Protein AF-A0A7C9CPF9-F1 (afdb_monomer)

Organism: Opuntia streptacantha (NCBI:txid393608)

Nearest PDB structures (foldseek):
  4ywc-assembly1_A  TM=9.766E-01  e=5.536E-17  Arabidopsis thaliana
  4ywc-assembly2_B  TM=9.667E-01  e=6.702E-17  Arabidopsis thaliana
  5t0f-assembly1_A  TM=9.714E-01  e=1.858E-16  Arabidopsis thaliana
  4rru-assembly1_A  TM=9.126E-01  e=8.048E-16  Arabidopsis thaliana
  7fdm-assembly1_A  TM=9.049E-01  e=1.964E-15  Arabidopsis thaliana

Mean predicted aligned error: 17.59 Å

Secondary structure (DSSP, 8-state):
---PPPEE----------TTS-TT------HHHHHHHHHHHHHHHHHHHSS---TTSGGGS-S---HHHHHHHHHTT--EETTSHHHHHHHHHTS-EEEESHHHHHT-S-HHHHHHHHTT-SEEEEEEETTEEEEEEESS-----HHHHHHHHHHHSTT-TTTHHHHHTTS-S--THHHHSS------PPP-------------------------------------------------

InterPro domains:
  IPR025610 Transcription factor MYC/MYB N-terminal [PF14215] (3-156)
  IPR045084 Transcription factor AIB/MYC-like [PTHR11514] (4-214)

pLDDT: mean 70.58, std 26.83, range [25.05, 98.25]

Radius of gyration: 30.1 Å; Cα contacts (8 Å, |Δi|>4): 202; chains: 1; bounding box: 77×52×96 Å

Foldseek 3Di:
DPPDFDKAADDDDDDPDDPPDPLPPDDPDDPVVQVVVLVVVQVVCCVVVVHRDDPVCVVVSPDTCALVNVLVVVRNVDMATQCAAQFNVCANVQHKDKAAALVSLCPDPGPNSVSLSVRQWRIWMWHHAPRGTDIDTDNHGDDDDPVVVVVCCQVRVVPHPPCVVVVVVVDDDDDPVVVVVDDPDDDDDDDDDDDDDDDDDDDDDDDDDDDDDDDDDDDDDDDDDDDDDDDDDDDDDDDD

Solvent-accessible surface area (backbone atoms only — not comparable to full-atom values): 15988 Å² total; per-residue (Å²): 132,84,78,75,78,57,68,48,63,63,83,81,88,85,84,83,76,75,90,83,62,71,97,77,67,79,71,93,65,54,69,70,58,52,52,51,51,40,50,52,50,53,52,52,51,23,68,75,69,73,44,78,86,50,91,83,59,58,75,81,55,68,64,84,77,47,50,56,58,50,47,54,61,57,48,64,76,44,71,30,45,63,55,36,48,53,57,10,35,10,45,64,64,70,38,68,43,79,41,54,31,43,69,55,20,58,69,38,92,26,62,62,41,28,50,39,32,75,31,59,24,15,17,46,32,23,36,45,44,89,91,46,62,52,74,49,76,34,69,51,73,57,75,95,49,72,66,57,56,49,50,52,44,53,77,53,42,96,83,37,85,81,58,54,62,69,67,52,71,78,54,74,100,76,59,76,73,65,62,78,76,70,69,87,78,76,83,87,79,84,90,84,88,85,84,90,83,86,85,83,90,83,84,88,85,84,89,82,88,87,79,86,84,88,82,88,82,87,83,88,85,88,84,89,88,82,91,86,93,83,94,82,92,82,85,89,85,84,90,134

Sequence (240 aa):
VFSGQSLLGWGDGYYKGEENKPTNKPTSLNPEEQEYRKRVLRELNSLISGNAPTASDDGAVDEEVTDTEWFFLISMTQSFSSGEDLPGQAYLGSNPIWAAGSDRLKSSPCNRARQGACFALQTMVCIPVLNGVVEVGSTEMIFQSPNLMNKVRVLFSGDNQGQIQDLLADQGENDPATIWINDPNPPPDEIQTQTQTQPQNHQSQTQNQIQTPQSNNNNNNNNNNGTNSSKLINSDVESK

Structure (mmCIF, N/CA/C/O backbone):
data_AF-A0A7C9CPF9-F1
#
_entry.id   AF-A0A7C9CPF9-F1
#
loop_
_atom_site.group_PDB
_atom_site.id
_atom_site.type_symbol
_atom_site.label_atom_id
_atom_site.label_alt_id
_atom_site.label_comp_id
_atom_site.label_asym_id
_atom_site.label_entity_id
_atom_site.label_seq_id
_atom_site.pdbx_PDB_ins_code
_atom_site.Cartn_x
_atom_site.Cartn_y
_atom_site.Cartn_z
_atom_site.occupancy
_atom_site.B_iso_or_equiv
_atom_site.auth_seq_id
_atom_site.auth_comp_id
_atom_site.auth_asym_id
_atom_site.auth_atom_id
_atom_site.pdbx_PDB_model_num
ATOM 1 N N . VAL A 1 1 ? 3.535 -28.213 21.133 1.00 36.75 1 VAL A N 1
ATOM 2 C CA . VAL A 1 1 ? 2.939 -28.002 19.797 1.00 36.75 1 VAL A CA 1
ATOM 3 C C . VAL A 1 1 ? 3.150 -26.538 19.472 1.00 36.75 1 VAL A C 1
ATOM 5 O O . VAL A 1 1 ? 2.566 -25.708 20.153 1.00 36.75 1 VAL A O 1
ATOM 8 N N . PHE A 1 2 ? 4.078 -26.205 18.576 1.00 42.03 2 PHE A N 1
ATOM 9 C CA . PHE A 1 2 ? 4.195 -24.827 18.100 1.00 42.03 2 PHE A CA 1
ATOM 10 C C . PHE A 1 2 ? 3.036 -24.613 17.132 1.00 42.03 2 PHE A C 1
ATOM 12 O O . PHE A 1 2 ? 3.067 -25.121 16.015 1.00 42.03 2 PHE A O 1
ATOM 19 N N . SER A 1 3 ? 1.975 -23.954 17.590 1.00 54.47 3 SER A N 1
ATOM 20 C CA . SER A 1 3 ? 0.970 -23.416 16.680 1.00 54.47 3 SER A CA 1
ATOM 21 C C . SER A 1 3 ? 1.693 -22.390 15.814 1.00 54.47 3 SER A C 1
ATOM 23 O O . SER A 1 3 ? 2.157 -21.377 16.337 1.00 54.47 3 SER A O 1
ATOM 25 N N . GLY A 1 4 ? 1.895 -22.698 14.531 1.00 62.97 4 GLY A N 1
ATOM 26 C CA . GLY A 1 4 ? 2.516 -21.766 13.594 1.00 62.97 4 GLY A CA 1
ATOM 27 C C . GLY A 1 4 ? 1.764 -20.438 13.632 1.00 62.97 4 GLY A C 1
ATOM 28 O O . GLY A 1 4 ? 0.532 -20.426 13.642 1.00 62.97 4 GLY A O 1
ATOM 29 N N . GLN A 1 5 ? 2.493 -19.328 13.724 1.00 69.88 5 GLN A N 1
ATOM 30 C CA . GLN A 1 5 ? 1.875 -18.010 13.642 1.00 69.88 5 GLN A CA 1
ATOM 31 C C . GLN A 1 5 ? 1.254 -17.855 12.250 1.00 69.88 5 GLN A C 1
ATOM 33 O O . GLN A 1 5 ? 1.903 -18.136 11.245 1.00 69.88 5 GLN A O 1
ATOM 38 N N . SER A 1 6 ? -0.016 -17.448 12.196 1.00 83.50 6 SER A N 1
ATOM 39 C CA . SER A 1 6 ? -0.684 -17.154 10.927 1.00 83.50 6 SER A CA 1
ATOM 40 C C . SER A 1 6 ? 0.022 -15.971 10.264 1.00 83.50 6 SER A C 1
ATOM 42 O O . SER A 1 6 ? 0.183 -14.928 10.901 1.00 83.50 6 SER A O 1
ATOM 44 N N . LEU A 1 7 ? 0.432 -16.141 9.008 1.00 93.81 7 LEU A N 1
ATOM 45 C CA . LEU A 1 7 ? 1.155 -15.146 8.216 1.00 93.81 7 LEU A CA 1
ATOM 46 C C . LEU A 1 7 ? 0.283 -14.712 7.035 1.00 93.81 7 LEU A C 1
ATOM 48 O O . LEU A 1 7 ? -0.206 -15.555 6.286 1.00 93.81 7 LEU A O 1
ATOM 52 N N . LEU A 1 8 ? 0.098 -13.407 6.870 1.00 96.00 8 LEU A N 1
ATOM 53 C CA . LEU A 1 8 ? -0.490 -12.809 5.677 1.00 96.00 8 LEU A CA 1
ATOM 54 C C . LEU A 1 8 ? 0.624 -12.581 4.660 1.00 96.00 8 LEU A C 1
ATOM 56 O O . LEU A 1 8 ? 1.609 -11.917 4.973 1.00 96.00 8 LEU A O 1
ATOM 60 N N . GLY A 1 9 ? 0.466 -13.123 3.460 1.00 96.38 9 GLY A N 1
ATOM 61 C CA . GLY A 1 9 ? 1.339 -12.853 2.322 1.00 96.38 9 GLY A CA 1
ATOM 62 C C . GLY A 1 9 ? 0.567 -12.200 1.185 1.00 96.38 9 GLY A C 1
ATOM 63 O O . GLY A 1 9 ? -0.656 -12.054 1.252 1.00 96.38 9 GLY A O 1
ATOM 64 N N . TRP A 1 10 ? 1.291 -11.834 0.133 1.00 97.50 10 TRP A N 1
ATOM 65 C CA . TRP A 1 10 ? 0.676 -11.406 -1.115 1.00 97.50 10 TRP A CA 1
ATOM 66 C C . TRP A 1 10 ? -0.198 -12.524 -1.696 1.00 97.50 10 TRP A C 1
ATOM 68 O O . TRP A 1 10 ? 0.276 -13.641 -1.903 1.00 97.50 10 TRP A O 1
ATOM 78 N N . GLY A 1 11 ? -1.474 -12.219 -1.933 1.00 96.25 11 GLY A N 1
ATOM 79 C CA . GLY A 1 11 ? -2.387 -13.092 -2.670 1.00 96.25 11 GLY A CA 1
ATOM 80 C C . GLY A 1 11 ? -2.474 -12.659 -4.127 1.00 96.25 11 GLY A C 1
ATOM 81 O O . GLY A 1 11 ? -2.038 -13.377 -5.019 1.00 96.25 11 GLY A O 1
ATOM 82 N N . ASP A 1 12 ? -3.014 -11.462 -4.338 1.00 95.88 12 ASP A N 1
ATOM 83 C CA . ASP A 1 12 ? -3.166 -10.807 -5.636 1.00 95.88 12 ASP A CA 1
ATOM 84 C C . ASP A 1 12 ? -3.254 -9.281 -5.428 1.00 95.88 12 ASP A C 1
ATOM 86 O O . ASP A 1 12 ? -3.389 -8.818 -4.288 1.00 95.88 12 ASP A O 1
ATOM 90 N N . GLY A 1 13 ? -3.208 -8.492 -6.502 1.00 96.25 13 GLY A N 1
ATOM 91 C CA . GLY A 1 13 ? -3.410 -7.051 -6.430 1.00 96.25 13 GLY A CA 1
ATOM 92 C C . GLY A 1 13 ? -3.597 -6.374 -7.782 1.00 96.25 13 GLY A C 1
ATOM 93 O O . GLY A 1 13 ? -3.119 -6.830 -8.814 1.00 96.25 13 GLY A O 1
ATOM 94 N N . TYR A 1 14 ? -4.266 -5.224 -7.748 1.00 96.56 14 TYR A N 1
ATOM 95 C CA . TYR A 1 14 ? -4.551 -4.402 -8.918 1.00 96.56 14 TYR A CA 1
ATOM 96 C C . TYR A 1 14 ? -4.040 -2.977 -8.706 1.00 96.56 14 TYR A C 1
ATOM 98 O O . TYR A 1 14 ? -4.375 -2.331 -7.708 1.00 96.56 14 TYR A O 1
ATOM 106 N N . TYR A 1 15 ? -3.251 -2.479 -9.657 1.00 95.56 15 TYR A N 1
ATOM 107 C CA . TYR A 1 15 ? -2.759 -1.106 -9.671 1.00 95.56 15 TYR A CA 1
ATOM 108 C C . TYR A 1 15 ? -3.447 -0.320 -10.788 1.00 95.56 15 TYR A C 1
ATOM 110 O O . TYR A 1 15 ? -3.246 -0.600 -11.964 1.00 95.56 15 TYR A O 1
ATOM 118 N N . LYS A 1 16 ? -4.261 0.673 -10.410 1.00 93.50 16 LYS A N 1
ATOM 119 C CA . LYS A 1 16 ? -4.983 1.529 -11.366 1.00 93.50 16 LYS A CA 1
ATOM 120 C C . LYS A 1 16 ? -4.105 2.647 -11.953 1.00 93.50 16 LYS A C 1
ATOM 122 O O . LYS A 1 16 ? -4.331 3.076 -13.077 1.00 93.50 16 LYS A O 1
ATOM 127 N N . GLY A 1 17 ? -3.143 3.149 -11.181 1.00 86.81 17 GLY A N 1
ATOM 128 C CA . GLY A 1 17 ? -2.379 4.346 -11.536 1.00 86.81 17 GLY A CA 1
ATOM 129 C C . GLY A 1 17 ? -3.148 5.665 -11.428 1.00 86.81 17 GLY A C 1
ATOM 130 O O . GLY A 1 17 ? -4.320 5.713 -11.046 1.00 86.81 17 GLY A O 1
ATOM 131 N N . GLU A 1 18 ? -2.453 6.762 -11.739 1.00 75.88 18 GLU A N 1
ATOM 132 C CA . GLU A 1 18 ? -3.011 8.119 -11.785 1.00 75.88 18 GLU A CA 1
ATOM 133 C C . GLU A 1 18 ? -3.373 8.489 -13.238 1.00 75.88 18 GLU A C 1
ATOM 135 O O . GLU A 1 18 ? -2.636 9.202 -13.911 1.00 75.88 18 GLU A O 1
ATOM 140 N N . GLU A 1 19 ? -4.526 8.026 -13.732 1.00 57.66 19 GLU A N 1
ATOM 141 C CA . GLU A 1 19 ? -4.953 8.170 -15.145 1.00 57.66 19 GLU A CA 1
ATOM 142 C C . GLU A 1 19 ? -5.089 9.629 -15.651 1.00 57.66 19 GLU A C 1
ATOM 144 O O . GLU A 1 19 ? -5.133 9.872 -16.853 1.00 57.66 19 GLU A O 1
ATOM 149 N N . ASN A 1 20 ? -5.136 10.617 -14.746 1.00 51.50 20 ASN A N 1
ATOM 150 C CA . ASN A 1 20 ? -5.466 12.018 -15.056 1.00 51.50 20 ASN A CA 1
ATOM 151 C C . ASN A 1 20 ? -4.366 13.032 -14.704 1.00 51.50 20 ASN A C 1
ATOM 153 O O . ASN A 1 20 ? -4.626 14.241 -14.660 1.00 51.50 20 ASN A O 1
ATOM 157 N N . LYS A 1 21 ? -3.140 12.591 -14.407 1.00 54.47 21 LYS A N 1
ATOM 158 C CA . LYS A 1 21 ? -2.066 13.536 -14.084 1.00 54.47 21 LYS A CA 1
ATOM 159 C C . LYS A 1 21 ? -1.360 13.976 -15.365 1.00 54.47 21 LYS A C 1
ATOM 161 O O . LYS A 1 21 ? -0.921 13.125 -16.132 1.00 54.47 21 LYS A O 1
ATOM 166 N N . PRO A 1 22 ? -1.211 15.290 -15.619 1.00 46.75 22 PRO A N 1
ATOM 167 C CA . PRO A 1 22 ? -0.385 15.739 -16.726 1.00 46.75 22 PRO A CA 1
ATOM 168 C C . PRO A 1 22 ? 1.035 15.208 -16.517 1.00 46.75 22 PRO A C 1
ATOM 170 O O . PRO A 1 22 ? 1.600 15.387 -15.434 1.00 46.75 22 PRO A O 1
ATOM 173 N N . THR A 1 23 ? 1.603 14.625 -17.572 1.00 53.00 23 THR A N 1
ATOM 174 C CA . THR A 1 23 ? 2.931 13.985 -17.710 1.00 53.00 23 THR A CA 1
ATOM 175 C C . THR A 1 23 ? 4.129 14.875 -17.324 1.00 53.00 23 THR A C 1
ATOM 177 O O . THR A 1 23 ? 5.275 14.523 -17.550 1.00 53.00 23 THR A O 1
ATOM 180 N N . ASN A 1 24 ? 3.870 16.057 -16.763 1.00 47.38 24 ASN A N 1
ATOM 181 C CA . ASN A 1 24 ? 4.821 17.136 -16.515 1.00 47.38 24 ASN A CA 1
ATOM 182 C C . ASN A 1 24 ? 4.940 17.516 -15.033 1.00 47.38 24 ASN A C 1
ATOM 184 O O . ASN A 1 24 ? 5.507 18.566 -14.732 1.00 47.38 24 ASN A O 1
ATOM 188 N N . LYS A 1 25 ? 4.380 16.743 -14.090 1.00 49.97 25 LYS A N 1
ATOM 189 C CA . LYS A 1 25 ? 4.751 16.937 -12.682 1.00 49.97 25 LYS A CA 1
ATOM 190 C C . LYS A 1 25 ? 6.044 16.162 -12.443 1.00 49.97 25 LYS A C 1
ATOM 192 O O . LYS A 1 25 ? 5.954 14.942 -12.381 1.00 49.97 25 LYS A O 1
ATOM 197 N N . PRO A 1 26 ? 7.206 16.830 -12.317 1.00 49.41 26 PRO A N 1
ATOM 198 C CA . PRO A 1 26 ? 8.438 16.134 -11.991 1.00 49.41 26 PRO A CA 1
ATOM 199 C C . PRO A 1 26 ? 8.224 15.422 -10.660 1.00 49.41 26 PRO A C 1
ATOM 201 O O . PRO A 1 26 ? 7.883 16.068 -9.660 1.00 49.41 26 PRO A O 1
ATOM 204 N N . THR A 1 27 ? 8.375 14.102 -10.639 1.00 57.22 27 THR A N 1
ATOM 205 C CA . THR A 1 27 ? 8.490 13.413 -9.359 1.00 57.22 27 THR A CA 1
ATOM 206 C C . THR A 1 27 ? 9.760 13.929 -8.698 1.00 57.22 27 THR A C 1
ATOM 208 O O . THR A 1 27 ? 10.774 14.173 -9.352 1.00 57.22 27 THR A O 1
ATOM 211 N N . SER A 1 28 ? 9.721 14.156 -7.389 1.00 64.38 28 SER A N 1
ATOM 212 C CA . SER A 1 28 ? 10.869 14.666 -6.633 1.00 64.38 28 SER A CA 1
ATOM 213 C C . SER A 1 28 ? 11.973 13.616 -6.437 1.00 64.38 28 SER A C 1
ATOM 215 O O . SER A 1 28 ? 12.729 13.703 -5.470 1.00 64.38 28 SER A O 1
ATOM 217 N N . LEU A 1 29 ? 12.027 12.594 -7.292 1.00 75.69 29 LEU A N 1
ATOM 218 C CA . LEU A 1 29 ? 12.940 11.470 -7.168 1.00 75.69 29 LEU A CA 1
ATOM 219 C C . LEU A 1 29 ? 14.338 11.856 -7.636 1.00 75.69 29 LEU A C 1
ATOM 221 O O . LEU A 1 29 ? 14.529 12.568 -8.622 1.00 75.69 29 LEU A O 1
ATOM 225 N N . ASN A 1 30 ? 15.331 11.362 -6.905 1.00 87.25 30 ASN A N 1
ATOM 226 C CA . ASN A 1 30 ? 16.729 11.485 -7.289 1.00 87.25 30 ASN A CA 1
ATOM 227 C C . ASN A 1 30 ? 16.972 10.686 -8.590 1.00 87.25 30 ASN A C 1
ATOM 229 O O . ASN A 1 30 ? 16.531 9.536 -8.659 1.00 87.25 30 ASN A O 1
ATOM 233 N N . PRO A 1 31 ? 17.700 11.219 -9.594 1.00 90.25 31 PRO A N 1
ATOM 234 C CA . PRO A 1 31 ? 18.002 10.487 -10.827 1.00 90.25 31 PRO A CA 1
ATOM 235 C C . PRO A 1 31 ? 18.604 9.089 -10.616 1.00 90.25 31 PRO A C 1
ATOM 237 O O . PRO A 1 31 ? 18.249 8.162 -11.339 1.00 90.25 31 PRO A O 1
ATOM 240 N N . GLU A 1 32 ? 19.455 8.910 -9.601 1.00 92.50 32 GLU A N 1
ATOM 241 C CA . GLU A 1 32 ? 20.043 7.598 -9.281 1.00 92.50 32 GLU A CA 1
ATOM 242 C C . GLU A 1 32 ? 18.989 6.590 -8.799 1.00 92.50 32 GLU A C 1
ATOM 244 O O . GLU A 1 32 ? 19.027 5.413 -9.156 1.00 92.50 32 GLU A O 1
ATOM 249 N N . GLU A 1 33 ? 18.018 7.048 -8.002 1.00 91.94 33 GLU A N 1
ATOM 250 C CA . GLU A 1 33 ? 16.916 6.200 -7.547 1.00 91.94 33 GLU A CA 1
ATOM 251 C C . GLU A 1 33 ? 16.018 5.819 -8.725 1.00 91.94 33 GLU A C 1
ATOM 253 O O . GLU A 1 33 ? 15.618 4.662 -8.854 1.00 91.94 33 GLU A O 1
ATOM 258 N N . GLN A 1 34 ? 15.763 6.766 -9.626 1.00 92.25 34 GLN A N 1
ATOM 259 C CA . GLN A 1 34 ? 14.971 6.520 -10.823 1.00 92.25 34 GLN A CA 1
ATOM 260 C C . GLN A 1 34 ? 15.632 5.489 -11.752 1.00 92.25 34 GLN A C 1
ATOM 262 O O . GLN A 1 34 ? 14.959 4.585 -12.254 1.00 92.25 34 GLN A O 1
ATOM 267 N N . GLU A 1 35 ? 16.950 5.574 -11.948 1.00 92.25 35 GLU A N 1
ATOM 268 C CA . GLU A 1 35 ? 17.711 4.579 -12.709 1.00 92.25 35 GLU A CA 1
ATOM 269 C C . GLU A 1 35 ? 17.661 3.198 -12.042 1.00 92.25 35 GLU A C 1
ATOM 271 O O . GLU A 1 35 ? 17.449 2.189 -12.721 1.00 92.25 35 GLU A O 1
ATOM 276 N N . TYR A 1 36 ? 17.788 3.145 -10.712 1.00 94.19 36 TYR A N 1
ATOM 277 C CA . TYR A 1 36 ? 17.673 1.901 -9.953 1.00 94.19 36 TYR A CA 1
ATOM 278 C C . TYR A 1 36 ? 16.297 1.244 -10.130 1.00 94.19 36 TYR A C 1
ATOM 280 O O . TYR A 1 36 ? 16.227 0.058 -10.462 1.00 94.19 36 TYR A O 1
ATOM 288 N N . ARG A 1 37 ? 15.203 2.006 -9.987 1.00 94.19 37 ARG A N 1
ATOM 289 C CA . ARG A 1 37 ? 13.835 1.492 -10.184 1.00 94.19 37 ARG A CA 1
ATOM 290 C C . ARG A 1 37 ? 13.630 0.955 -11.601 1.00 94.19 37 ARG A C 1
ATOM 292 O O . ARG A 1 37 ? 13.168 -0.175 -11.765 1.00 94.19 37 ARG A O 1
ATOM 299 N N . LYS A 1 38 ? 14.055 1.714 -12.621 1.00 92.19 38 LYS A N 1
ATOM 300 C CA . LYS A 1 38 ? 14.017 1.284 -14.032 1.00 92.19 38 LYS A CA 1
ATOM 301 C C . LYS A 1 38 ? 14.827 0.007 -14.258 1.00 92.19 38 LYS A C 1
ATOM 303 O O . LYS A 1 38 ? 14.372 -0.902 -14.947 1.00 92.19 38 LYS A O 1
ATOM 308 N N . ARG A 1 39 ? 16.027 -0.095 -13.676 1.00 92.94 39 ARG A N 1
ATOM 309 C CA . ARG A 1 39 ? 16.874 -1.292 -13.782 1.00 92.94 39 ARG A CA 1
ATOM 310 C C . ARG A 1 39 ? 16.181 -2.526 -13.214 1.00 92.94 39 ARG A C 1
ATOM 312 O O . ARG A 1 39 ? 16.166 -3.551 -13.890 1.00 92.94 39 ARG A O 1
ATOM 319 N N . VAL A 1 40 ? 15.607 -2.426 -12.015 1.00 93.12 40 VAL A N 1
ATOM 320 C CA . VAL A 1 40 ? 14.879 -3.546 -11.401 1.00 93.12 40 VAL A CA 1
ATOM 321 C C . VAL A 1 40 ? 13.694 -3.957 -12.272 1.00 93.12 40 VAL A C 1
ATOM 323 O O . VAL A 1 40 ? 13.501 -5.147 -12.499 1.00 93.12 40 VAL A O 1
ATOM 326 N N . LEU A 1 41 ? 12.945 -3.002 -12.831 1.00 91.94 41 LEU A N 1
ATOM 327 C CA . LEU A 1 41 ? 11.816 -3.313 -13.710 1.00 91.94 41 LEU A CA 1
ATOM 328 C C . LEU A 1 41 ? 12.255 -4.032 -14.998 1.00 91.94 41 LEU A C 1
ATOM 330 O O . LEU A 1 41 ? 11.644 -5.029 -15.377 1.00 91.94 41 LEU A O 1
ATOM 334 N N . ARG A 1 42 ? 13.357 -3.595 -15.630 1.00 90.00 42 ARG A N 1
ATOM 335 C CA . ARG A 1 42 ? 13.955 -4.304 -16.781 1.00 90.00 42 ARG A CA 1
ATOM 336 C C . ARG A 1 42 ? 14.351 -5.738 -16.424 1.00 90.00 42 ARG A C 1
ATOM 338 O O . ARG A 1 42 ? 14.121 -6.655 -17.208 1.00 90.00 42 ARG A O 1
ATOM 345 N N . GLU A 1 43 ? 14.950 -5.935 -15.252 1.00 91.06 43 GLU A N 1
ATOM 346 C CA . GLU A 1 43 ? 15.361 -7.259 -14.778 1.00 91.06 43 GLU A CA 1
ATOM 347 C C . GLU A 1 43 ? 14.150 -8.168 -14.528 1.00 91.06 43 GLU A C 1
ATOM 349 O O . GLU A 1 43 ? 14.129 -9.299 -15.010 1.00 91.06 43 GLU A O 1
ATOM 354 N N . LEU A 1 44 ? 13.103 -7.658 -13.872 1.00 90.62 44 LEU A N 1
ATOM 355 C CA . LEU A 1 44 ? 11.847 -8.385 -13.667 1.00 90.62 44 LEU A CA 1
ATOM 356 C C . LEU A 1 44 ? 11.176 -8.757 -14.996 1.00 90.62 44 LEU A C 1
ATOM 358 O O . LEU A 1 44 ? 10.801 -9.915 -15.184 1.00 90.62 44 LEU A O 1
ATOM 362 N N . ASN A 1 45 ? 11.088 -7.821 -15.945 1.00 88.38 45 ASN A N 1
ATOM 363 C CA . ASN A 1 45 ? 10.525 -8.085 -17.272 1.00 88.38 45 ASN A CA 1
ATOM 364 C C . ASN A 1 45 ? 11.309 -9.170 -18.018 1.00 88.38 45 ASN A C 1
ATOM 366 O O . ASN A 1 45 ? 10.705 -10.046 -18.641 1.00 88.38 45 ASN A O 1
ATOM 370 N N . SER A 1 46 ? 12.641 -9.151 -17.917 1.00 88.06 46 SER A N 1
ATOM 371 C CA . SER A 1 46 ? 13.499 -10.179 -18.509 1.00 88.06 46 SER A CA 1
ATOM 372 C C . SER A 1 46 ? 13.273 -11.556 -17.880 1.00 88.06 46 SER A C 1
ATOM 374 O O . SER A 1 46 ? 13.167 -12.550 -18.601 1.00 88.06 46 SER A O 1
ATOM 376 N N . LEU A 1 47 ? 13.140 -11.621 -16.551 1.00 90.19 47 LEU A N 1
ATOM 377 C CA . LEU A 1 47 ? 12.876 -12.867 -15.827 1.00 90.19 47 LEU A CA 1
ATOM 378 C C . LEU A 1 47 ? 11.518 -13.477 -16.195 1.00 90.19 47 LEU A C 1
ATOM 380 O O . LEU A 1 47 ? 11.425 -14.691 -16.359 1.00 90.19 47 LEU A O 1
ATOM 384 N N . ILE A 1 48 ? 10.483 -12.646 -16.344 1.00 87.50 48 ILE A N 1
ATOM 385 C CA . ILE A 1 48 ? 9.122 -13.096 -16.670 1.00 87.50 48 ILE A CA 1
ATOM 386 C C . ILE A 1 48 ? 9.013 -13.495 -18.146 1.00 87.50 48 ILE A C 1
ATOM 388 O O . ILE A 1 48 ? 8.412 -14.518 -18.468 1.00 87.50 48 ILE A O 1
ATOM 392 N N . SER A 1 49 ? 9.613 -12.711 -19.045 1.00 85.06 49 SER A N 1
ATOM 393 C CA . SER A 1 49 ? 9.516 -12.942 -20.493 1.00 85.06 49 SER A CA 1
ATOM 394 C C . SER A 1 49 ? 10.450 -14.052 -20.985 1.00 85.06 49 SER A C 1
ATOM 396 O O . SER A 1 49 ? 10.284 -14.543 -22.096 1.00 85.06 49 SER A O 1
ATOM 398 N N . GLY A 1 50 ? 11.452 -14.452 -20.191 1.00 74.81 50 GLY A N 1
ATOM 399 C CA . GLY A 1 50 ? 12.439 -15.471 -20.571 1.00 74.81 50 GLY A CA 1
ATOM 400 C C . GLY A 1 50 ? 13.446 -15.010 -21.636 1.00 74.81 50 GLY A C 1
ATOM 401 O O . GLY A 1 50 ? 14.269 -15.803 -22.097 1.00 74.81 50 GLY A O 1
ATOM 402 N N . ASN A 1 51 ? 13.415 -13.731 -22.017 1.00 66.94 51 ASN A N 1
ATOM 403 C CA . ASN A 1 51 ? 14.327 -13.116 -22.973 1.00 66.94 51 ASN A CA 1
ATOM 404 C C . ASN A 1 51 ? 15.289 -12.174 -22.240 1.00 66.94 51 ASN A C 1
ATOM 406 O O . ASN A 1 51 ? 14.873 -11.363 -21.413 1.00 66.94 51 ASN A O 1
ATOM 410 N N . ALA A 1 52 ? 16.585 -12.259 -22.556 1.00 59.84 52 ALA A N 1
ATOM 411 C CA . ALA A 1 52 ? 17.562 -11.268 -22.108 1.00 59.84 52 ALA A CA 1
ATOM 412 C C . ALA A 1 52 ? 17.182 -9.883 -22.665 1.00 59.84 52 ALA A C 1
ATOM 414 O O . ALA A 1 52 ? 16.722 -9.820 -23.811 1.00 59.84 52 ALA A O 1
ATOM 415 N N . PRO A 1 53 ? 17.389 -8.788 -21.908 1.00 56.69 53 PRO A N 1
ATOM 416 C CA . PRO A 1 53 ? 17.078 -7.449 -22.386 1.00 56.69 53 PRO A CA 1
ATOM 417 C C . PRO A 1 53 ? 17.900 -7.185 -23.650 1.00 56.69 53 PRO A C 1
ATOM 419 O O . PRO A 1 53 ? 19.128 -7.088 -23.614 1.00 56.69 53 PRO A O 1
ATOM 422 N N . THR A 1 54 ? 17.228 -7.142 -24.799 1.00 53.00 54 THR A N 1
ATOM 423 C CA . THR A 1 54 ? 17.862 -6.738 -26.055 1.00 53.00 54 THR A CA 1
ATOM 424 C C . THR A 1 54 ? 17.924 -5.217 -26.075 1.00 53.00 54 THR A C 1
ATOM 426 O O . THR A 1 54 ? 17.005 -4.553 -25.607 1.00 53.00 54 THR A O 1
ATOM 429 N N . ALA A 1 55 ? 18.999 -4.644 -26.618 1.00 53.97 55 ALA A N 1
ATOM 430 C CA . ALA A 1 55 ? 19.220 -3.192 -26.658 1.00 53.97 55 ALA A CA 1
ATOM 431 C C . ALA A 1 55 ? 18.105 -2.387 -27.373 1.00 53.97 55 ALA A C 1
ATOM 433 O O . ALA A 1 55 ? 18.126 -1.162 -27.353 1.00 53.97 55 ALA A O 1
ATOM 434 N N . SER A 1 56 ? 17.142 -3.062 -28.007 1.00 50.38 56 SER A N 1
ATOM 435 C CA . SER A 1 56 ? 15.948 -2.498 -28.646 1.00 50.38 56 SER A CA 1
ATOM 436 C C . SER A 1 56 ? 14.702 -2.429 -27.749 1.00 50.38 56 SER A C 1
ATOM 438 O O . SER A 1 56 ? 13.725 -1.814 -28.158 1.00 50.38 56 SER A O 1
ATOM 440 N N . ASP A 1 57 ? 14.720 -3.032 -26.555 1.00 52.62 57 ASP A N 1
ATOM 441 C CA . ASP A 1 57 ? 13.613 -2.998 -25.575 1.00 52.62 57 ASP A CA 1
ATOM 442 C C . ASP A 1 57 ? 13.719 -1.810 -24.593 1.00 52.62 57 ASP A C 1
ATOM 444 O O . ASP A 1 57 ? 12.860 -1.579 -23.747 1.00 52.62 57 ASP A O 1
ATOM 448 N N . ASP A 1 58 ? 14.777 -1.003 -24.722 1.00 50.53 58 ASP A N 1
ATOM 449 C CA . ASP A 1 58 ? 15.033 0.158 -23.858 1.00 50.53 58 ASP A CA 1
ATOM 450 C C . ASP A 1 58 ? 13.950 1.248 -23.981 1.00 50.53 58 ASP A C 1
ATOM 452 O O . ASP A 1 58 ? 13.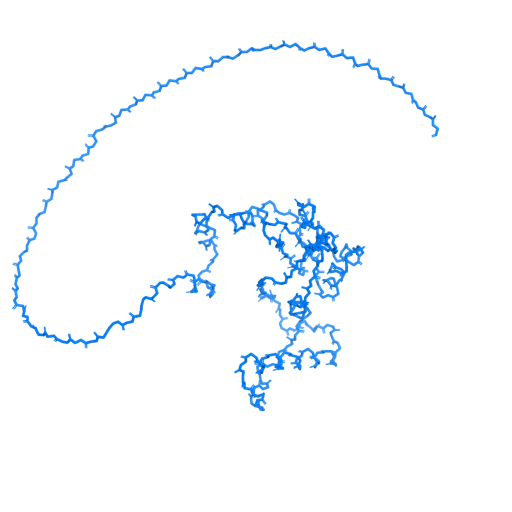738 2.023 -23.054 1.00 50.53 58 ASP A O 1
ATOM 456 N N . GLY A 1 59 ? 13.206 1.264 -25.093 1.00 49.41 59 GLY A N 1
ATOM 457 C CA . GLY A 1 59 ? 12.130 2.228 -25.327 1.00 49.41 59 GLY A CA 1
ATOM 458 C C . GLY A 1 59 ? 10.867 1.999 -24.488 1.00 49.41 59 GLY A C 1
ATOM 459 O O . GLY A 1 59 ? 10.136 2.955 -24.256 1.00 49.41 59 GLY A O 1
ATOM 460 N N . ALA A 1 60 ? 10.609 0.774 -24.012 1.00 53.38 60 ALA A N 1
ATOM 461 C CA . ALA A 1 60 ? 9.423 0.466 -23.201 1.00 53.38 60 ALA A CA 1
ATOM 462 C C . ALA A 1 60 ? 9.615 0.779 -21.705 1.00 53.38 60 ALA A C 1
ATOM 464 O O . ALA A 1 60 ? 8.644 0.836 -20.959 1.00 53.38 60 ALA A O 1
ATOM 465 N N . VAL A 1 61 ? 10.861 0.985 -21.259 1.00 57.81 61 VAL A N 1
ATOM 466 C CA . VAL A 1 61 ? 11.210 1.208 -19.840 1.00 57.81 61 VAL A CA 1
ATOM 467 C C . VAL A 1 61 ? 11.845 2.583 -19.615 1.00 57.81 61 VAL A C 1
ATOM 469 O O . VAL A 1 61 ? 12.444 2.844 -18.568 1.00 57.81 61 VAL A O 1
ATOM 472 N N . ASP A 1 62 ? 11.720 3.482 -20.596 1.00 64.62 62 ASP A N 1
ATOM 473 C CA . ASP A 1 62 ? 12.139 4.872 -20.426 1.00 64.62 62 ASP A CA 1
ATOM 474 C C . ASP A 1 62 ? 11.085 5.728 -19.704 1.00 64.62 62 ASP A C 1
ATOM 476 O O . ASP A 1 62 ? 11.368 6.850 -19.275 1.00 64.62 62 ASP A O 1
ATOM 480 N N . GLU A 1 63 ? 9.896 5.176 -19.463 1.00 80.25 63 GLU A N 1
ATOM 481 C CA . GLU A 1 63 ? 8.899 5.812 -18.610 1.00 80.25 63 GLU A CA 1
ATOM 482 C C . GLU A 1 63 ? 9.364 5.885 -17.150 1.00 80.25 63 GLU A C 1
ATOM 484 O O . GLU A 1 63 ? 10.159 5.080 -16.651 1.00 80.25 63 GLU A O 1
ATOM 489 N N . GLU A 1 64 ? 8.916 6.931 -16.468 1.00 85.81 64 GLU A N 1
ATOM 490 C CA . GLU A 1 64 ? 9.199 7.119 -15.055 1.00 85.81 64 GLU A CA 1
ATOM 491 C C . GLU A 1 64 ? 8.515 6.030 -14.218 1.00 85.81 64 GLU A C 1
ATOM 493 O O . GLU A 1 64 ? 7.408 5.611 -14.523 1.00 85.81 64 GLU A O 1
ATOM 498 N N . VAL A 1 65 ? 9.173 5.595 -13.142 1.00 90.25 65 VAL A N 1
ATOM 499 C CA . VAL A 1 65 ? 8.637 4.595 -12.212 1.00 90.25 65 VAL A CA 1
ATOM 50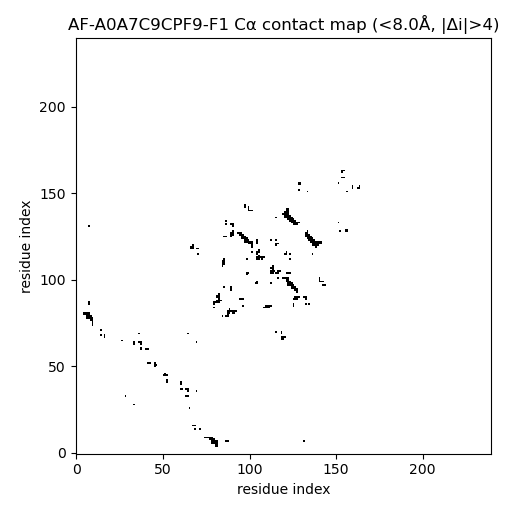0 C C . VAL A 1 65 ? 8.213 5.349 -10.967 1.00 90.25 65 VAL A C 1
ATOM 502 O O . VAL A 1 65 ? 9.026 5.659 -10.087 1.00 90.25 65 VAL A O 1
ATOM 505 N N . THR A 1 66 ? 6.931 5.681 -10.921 1.00 91.31 66 THR A N 1
ATOM 506 C CA . THR A 1 66 ? 6.347 6.513 -9.878 1.00 91.31 66 THR A CA 1
ATOM 507 C C . THR A 1 66 ? 6.484 5.862 -8.505 1.00 91.31 66 THR A C 1
ATOM 509 O O . THR A 1 66 ? 6.611 4.644 -8.355 1.00 91.31 66 THR A O 1
ATOM 512 N N . ASP A 1 67 ? 6.406 6.684 -7.461 1.00 93.69 67 ASP A N 1
ATOM 513 C CA . ASP A 1 67 ? 6.405 6.205 -6.078 1.00 93.69 67 ASP A CA 1
ATOM 514 C C . ASP A 1 67 ? 5.329 5.159 -5.807 1.00 93.69 67 ASP A C 1
ATOM 516 O O . ASP A 1 67 ? 5.583 4.173 -5.118 1.00 93.69 67 ASP A O 1
ATOM 520 N N . THR A 1 68 ? 4.142 5.337 -6.381 1.00 94.69 68 THR A N 1
ATOM 521 C CA . THR A 1 68 ? 3.029 4.413 -6.157 1.00 94.69 68 THR A CA 1
ATOM 522 C C . THR A 1 68 ? 3.189 3.083 -6.893 1.00 94.69 68 THR A C 1
ATOM 524 O O . THR A 1 68 ? 2.843 2.049 -6.324 1.00 94.69 68 THR A O 1
ATOM 527 N N . GLU A 1 69 ? 3.762 3.080 -8.102 1.00 93.94 69 GLU A N 1
ATOM 528 C CA . GLU A 1 69 ? 4.118 1.841 -8.815 1.00 93.94 69 GLU A CA 1
ATOM 529 C C . GLU A 1 69 ? 5.195 1.083 -8.051 1.00 93.94 69 GLU A C 1
ATOM 531 O O . GLU A 1 69 ? 5.081 -0.119 -7.807 1.00 93.94 69 GLU A O 1
ATOM 536 N N . TRP A 1 70 ? 6.220 1.807 -7.601 1.00 95.25 70 TRP A N 1
ATOM 537 C CA . TRP A 1 70 ? 7.306 1.215 -6.84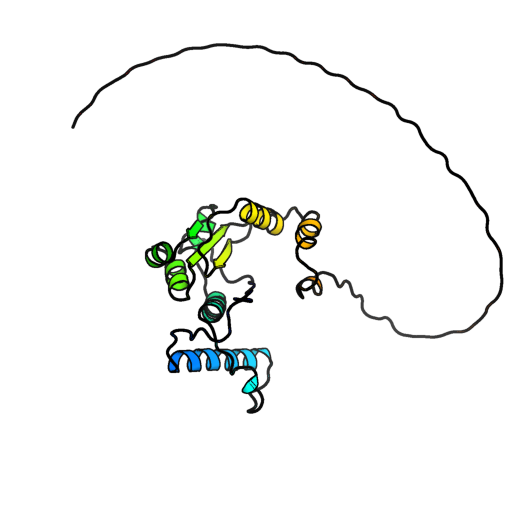2 1.00 95.25 70 TRP A CA 1
ATOM 538 C C . TRP A 1 70 ? 6.828 0.635 -5.510 1.00 95.25 70 TRP A C 1
ATOM 540 O O . TRP A 1 70 ? 7.185 -0.486 -5.146 1.00 95.25 70 TRP A O 1
ATOM 550 N N . PHE A 1 71 ? 5.958 1.356 -4.800 1.00 96.81 71 PHE A N 1
ATOM 551 C CA . PHE A 1 71 ? 5.313 0.860 -3.589 1.00 96.81 71 PHE A CA 1
ATOM 552 C C . PHE A 1 71 ? 4.519 -0.419 -3.848 1.00 96.81 71 PHE A C 1
ATOM 554 O O . PHE A 1 71 ? 4.650 -1.376 -3.082 1.00 96.81 71 PHE A O 1
ATOM 561 N N . PHE A 1 72 ? 3.724 -0.462 -4.919 1.00 97.00 72 PHE A N 1
ATOM 562 C CA . PHE A 1 72 ? 2.959 -1.646 -5.307 1.00 97.00 72 PHE A CA 1
ATOM 563 C C . PHE A 1 72 ? 3.877 -2.849 -5.579 1.00 97.00 72 PHE A C 1
ATOM 565 O O . PHE A 1 72 ? 3.662 -3.912 -4.998 1.00 97.00 72 PHE A O 1
ATOM 572 N N . LEU A 1 73 ? 4.964 -2.662 -6.336 1.00 95.81 73 LEU A N 1
ATOM 573 C CA . LEU A 1 73 ? 5.958 -3.712 -6.604 1.00 95.81 73 LEU A CA 1
ATOM 574 C C . LEU A 1 73 ? 6.628 -4.232 -5.325 1.00 95.81 73 LEU A C 1
ATOM 576 O O . LEU A 1 73 ? 6.692 -5.443 -5.111 1.00 95.81 73 LEU A O 1
ATOM 580 N N . ILE A 1 74 ? 7.073 -3.342 -4.429 1.00 96.31 74 ILE A N 1
ATOM 581 C CA . ILE A 1 74 ? 7.659 -3.762 -3.144 1.00 96.31 74 ILE A CA 1
ATOM 582 C C . ILE A 1 74 ? 6.635 -4.558 -2.323 1.00 96.31 74 ILE A C 1
ATOM 584 O O . ILE A 1 74 ? 7.001 -5.520 -1.646 1.00 96.31 74 ILE A O 1
ATOM 588 N N . SER A 1 75 ? 5.354 -4.179 -2.381 1.00 97.62 75 SER A N 1
ATOM 589 C CA . SER A 1 75 ? 4.279 -4.808 -1.600 1.00 97.62 75 SER A CA 1
ATOM 590 C C . SER A 1 75 ? 4.112 -6.296 -1.908 1.00 97.62 75 SER A C 1
ATOM 592 O O . SER A 1 75 ? 3.812 -7.059 -0.994 1.00 97.62 75 SER A O 1
ATOM 594 N N . MET A 1 76 ? 4.397 -6.726 -3.142 1.00 96.19 76 MET A N 1
ATOM 595 C CA . MET A 1 76 ? 4.328 -8.139 -3.548 1.00 96.19 76 MET A CA 1
ATOM 596 C C . MET A 1 76 ? 5.306 -9.043 -2.789 1.00 96.19 76 MET A C 1
ATOM 598 O O . MET A 1 76 ? 5.122 -10.256 -2.736 1.00 96.19 76 MET A O 1
ATOM 602 N N . THR A 1 77 ? 6.348 -8.462 -2.191 1.00 95.50 77 THR A N 1
ATOM 603 C CA . THR A 1 77 ? 7.381 -9.198 -1.446 1.00 95.50 77 THR A CA 1
ATOM 604 C C . THR A 1 77 ? 7.194 -9.132 0.072 1.00 95.50 77 THR A C 1
ATOM 606 O O . THR A 1 77 ? 7.996 -9.700 0.814 1.00 95.50 77 THR A O 1
ATOM 609 N N . GLN A 1 78 ? 6.156 -8.440 0.558 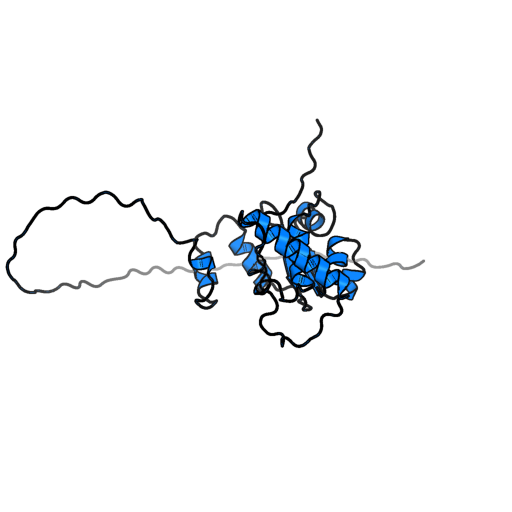1.00 96.75 78 GLN A N 1
ATOM 610 C CA . GLN A 1 78 ? 5.914 -8.258 1.990 1.00 96.75 78 GLN A CA 1
ATOM 611 C C . GLN A 1 78 ? 5.004 -9.340 2.574 1.00 96.75 78 GLN A C 1
ATOM 613 O O . GLN A 1 78 ? 4.112 -9.876 1.917 1.00 96.75 78 GLN A O 1
ATOM 618 N N . SER A 1 79 ? 5.214 -9.617 3.858 1.00 96.75 79 SER A N 1
ATOM 619 C CA . SER A 1 79 ? 4.372 -10.505 4.653 1.00 96.75 79 SER A CA 1
ATOM 620 C C . SER A 1 79 ? 4.212 -9.966 6.070 1.00 96.75 79 SER A C 1
ATOM 622 O O . SER A 1 79 ? 5.140 -9.352 6.598 1.00 96.75 79 SER A O 1
ATOM 624 N N . PHE A 1 80 ? 3.071 -10.234 6.700 1.00 96.25 80 PHE A N 1
ATOM 625 C CA . PHE A 1 80 ? 2.709 -9.694 8.010 1.00 96.25 80 PHE A CA 1
ATOM 626 C C . PHE A 1 80 ? 2.194 -10.802 8.919 1.00 96.25 80 PHE A C 1
ATOM 628 O O . PHE A 1 80 ? 1.249 -11.511 8.566 1.00 96.25 80 PHE A O 1
ATOM 635 N N . SER A 1 81 ? 2.786 -10.962 10.100 1.00 94.94 81 SER A N 1
ATOM 636 C CA . SER A 1 81 ? 2.258 -11.903 11.088 1.00 94.94 81 SER A CA 1
ATOM 637 C C . SER A 1 81 ? 0.913 -11.408 11.618 1.00 94.94 81 SER A C 1
ATOM 639 O O . SER A 1 81 ? 0.637 -10.209 11.671 1.00 94.94 81 SER A O 1
ATOM 641 N N . SER A 1 82 ? 0.058 -12.326 12.058 1.00 92.69 82 SER A N 1
ATOM 642 C CA . SER A 1 82 ? -1.206 -11.972 12.704 1.00 92.69 82 SER A CA 1
ATOM 643 C C . SER A 1 82 ? -0.980 -11.032 13.896 1.00 92.69 82 SER A C 1
ATOM 645 O O . SER A 1 82 ? -0.245 -11.362 14.824 1.00 92.69 82 SER A O 1
ATOM 647 N N . GLY A 1 83 ? -1.655 -9.881 13.893 1.00 93.56 83 GLY A N 1
ATOM 648 C CA . GLY A 1 83 ? -1.511 -8.821 14.896 1.00 93.56 83 GLY A CA 1
ATOM 649 C C . GLY A 1 83 ? -0.373 -7.828 14.641 1.00 93.56 83 GLY A C 1
ATOM 650 O O . GLY A 1 83 ? -0.294 -6.824 15.348 1.00 93.56 83 GLY A O 1
ATOM 651 N N . GLU A 1 84 ? 0.481 -8.064 13.644 1.00 94.25 84 GLU A N 1
ATOM 652 C CA . GLU A 1 84 ? 1.599 -7.180 13.311 1.00 94.25 84 GLU A CA 1
ATOM 653 C C . GLU A 1 84 ? 1.275 -6.233 12.158 1.00 94.25 84 GLU A C 1
ATOM 655 O O . GLU A 1 84 ? 0.682 -6.617 11.151 1.00 94.25 84 GLU A O 1
ATOM 660 N N . ASP A 1 85 ? 1.732 -4.989 12.305 1.00 96.12 85 ASP A N 1
ATOM 661 C CA . ASP A 1 85 ? 1.560 -3.917 11.322 1.00 96.12 85 ASP A CA 1
ATOM 662 C C . ASP A 1 85 ? 0.093 -3.721 10.869 1.00 96.12 85 ASP A C 1
ATOM 664 O O . ASP A 1 85 ? -0.848 -4.237 11.477 1.00 96.12 85 ASP A O 1
ATOM 668 N N . LEU A 1 86 ? -0.131 -2.909 9.836 1.00 96.25 86 LEU A N 1
ATOM 669 C CA . LEU A 1 86 ? -1.477 -2.516 9.421 1.00 96.25 86 LEU A CA 1
ATOM 670 C C . LEU A 1 86 ? -2.352 -3.721 9.000 1.00 96.25 86 LEU A C 1
ATOM 672 O O . LEU A 1 86 ? -3.457 -3.852 9.538 1.00 96.25 86 LEU A O 1
ATOM 676 N N . PRO A 1 87 ? -1.894 -4.641 8.121 1.00 97.31 87 PRO A N 1
ATOM 677 C CA . PRO A 1 87 ? -2.737 -5.753 7.679 1.00 97.31 87 PRO A CA 1
ATOM 678 C C . PRO A 1 87 ? -2.938 -6.806 8.774 1.00 97.31 87 PRO A C 1
ATOM 680 O O . PRO A 1 87 ? -4.056 -7.280 8.979 1.00 97.31 87 PRO A O 1
ATOM 683 N N . GLY A 1 88 ? -1.888 -7.140 9.532 1.00 96.88 88 GLY A N 1
ATOM 684 C CA . GLY A 1 88 ? -1.975 -8.144 10.591 1.00 96.88 88 GLY A CA 1
ATOM 685 C C . GLY A 1 88 ? -2.876 -7.706 11.743 1.00 96.88 88 GLY A C 1
ATOM 686 O O . GLY A 1 88 ? -3.622 -8.535 12.270 1.00 96.88 88 GLY A O 1
ATOM 687 N N . GLN A 1 89 ? -2.877 -6.417 12.107 1.00 97.00 89 GLN A N 1
ATOM 688 C CA . GLN A 1 89 ? -3.809 -5.876 13.105 1.00 97.00 89 GLN A CA 1
ATOM 689 C C . GLN A 1 89 ? -5.266 -5.939 12.635 1.00 97.00 89 GLN A C 1
ATOM 691 O O . GLN A 1 89 ? -6.133 -6.340 13.413 1.00 97.00 89 GLN A O 1
ATOM 696 N N . ALA A 1 90 ? -5.541 -5.584 11.374 1.00 97.12 90 ALA A N 1
ATOM 697 C CA . ALA A 1 90 ? -6.894 -5.646 10.819 1.00 97.12 90 ALA A CA 1
ATOM 698 C C . ALA A 1 90 ? -7.427 -7.087 10.801 1.00 97.12 90 ALA A C 1
ATOM 700 O O . ALA A 1 90 ? -8.570 -7.332 11.193 1.00 97.12 90 ALA A O 1
ATOM 701 N N . TYR A 1 91 ? -6.574 -8.041 10.412 1.00 96.44 91 TYR A N 1
ATOM 702 C CA . TYR A 1 91 ? -6.897 -9.466 10.396 1.00 96.44 91 TYR A CA 1
ATOM 703 C C . TYR A 1 91 ? -7.196 -10.010 11.796 1.00 96.44 91 TYR A C 1
ATOM 705 O O . TYR A 1 91 ? -8.286 -10.527 12.037 1.00 96.44 91 TYR A O 1
ATOM 713 N N . LEU A 1 92 ? -6.270 -9.830 12.747 1.00 95.50 92 LEU A N 1
ATOM 714 C CA . LEU A 1 92 ? -6.437 -10.331 14.115 1.00 95.50 92 LEU A CA 1
ATOM 715 C C . LEU A 1 92 ? -7.647 -9.698 14.810 1.00 95.50 92 LEU A C 1
ATOM 717 O O . LEU A 1 92 ? -8.388 -10.375 15.519 1.00 95.50 92 LEU A O 1
ATOM 721 N N . GLY A 1 93 ? -7.846 -8.395 14.607 1.00 95.25 93 GLY A N 1
ATOM 722 C CA . GLY A 1 93 ? -8.939 -7.653 15.221 1.00 95.25 93 GLY A CA 1
ATOM 723 C C . GLY A 1 93 ? -10.299 -7.889 14.570 1.00 95.25 93 GLY A C 1
ATOM 724 O O . GLY A 1 93 ? -11.295 -7.470 15.156 1.00 95.25 93 GLY A O 1
ATOM 725 N N . SER A 1 94 ? -10.360 -8.496 13.376 1.00 95.00 94 SER A N 1
ATOM 726 C CA . SER A 1 94 ? -11.584 -8.603 12.559 1.00 95.00 94 SER A CA 1
ATOM 727 C C . SER A 1 94 ? -12.324 -7.265 12.399 1.00 95.00 94 SER A C 1
ATOM 729 O O . SER A 1 94 ? -13.546 -7.218 12.279 1.00 95.00 94 SER A O 1
ATOM 731 N N . ASN A 1 95 ? -11.573 -6.160 12.403 1.00 95.19 95 ASN A N 1
ATOM 732 C CA . ASN A 1 95 ? -12.091 -4.804 12.284 1.00 95.19 95 ASN A CA 1
ATOM 733 C C . ASN A 1 95 ? -11.339 -4.043 11.182 1.00 95.19 95 ASN A C 1
ATOM 735 O O . ASN A 1 95 ? -10.108 -4.106 11.142 1.00 95.19 95 ASN A O 1
ATOM 739 N N . PRO A 1 96 ? -12.041 -3.300 10.306 1.00 96.44 96 PRO A N 1
ATOM 740 C CA . PRO A 1 96 ? -11.389 -2.452 9.319 1.00 96.44 96 PRO A CA 1
ATOM 741 C C . PRO A 1 96 ? -10.523 -1.383 9.988 1.00 96.44 96 PRO A C 1
ATOM 743 O O . PRO A 1 96 ? -10.980 -0.684 10.895 1.00 96.44 96 PRO A O 1
ATOM 746 N N . ILE A 1 97 ? -9.298 -1.208 9.497 1.00 96.88 97 ILE A N 1
ATOM 747 C CA . ILE A 1 97 ? -8.414 -0.117 9.909 1.00 96.88 97 ILE A CA 1
ATOM 748 C C . ILE A 1 97 ? -8.351 0.890 8.772 1.00 96.88 97 ILE A C 1
ATOM 750 O O . ILE A 1 97 ? -7.935 0.563 7.664 1.00 96.88 97 ILE A O 1
ATOM 754 N N . TRP A 1 98 ? -8.754 2.126 9.060 1.00 96.75 98 TRP A N 1
ATOM 755 C CA . TRP A 1 98 ? -8.747 3.223 8.099 1.00 96.75 98 TRP A CA 1
ATOM 756 C C . TRP A 1 98 ? -7.756 4.298 8.533 1.00 96.75 98 TRP A C 1
ATOM 758 O O . TRP A 1 98 ? -7.831 4.816 9.655 1.00 96.75 98 TRP A O 1
ATOM 768 N N . ALA A 1 99 ? -6.833 4.664 7.649 1.00 96.31 99 ALA A N 1
ATOM 769 C CA . ALA A 1 99 ? -5.909 5.763 7.859 1.00 96.31 99 ALA A CA 1
ATOM 770 C C . ALA A 1 99 ? -5.949 6.748 6.702 1.00 96.31 99 ALA A C 1
ATOM 772 O O . ALA A 1 99 ? -5.432 6.470 5.632 1.00 96.31 99 ALA A O 1
ATOM 773 N N . ALA A 1 100 ? -6.558 7.907 6.959 1.00 96.94 100 ALA A N 1
ATOM 774 C CA . ALA A 1 100 ? -6.643 9.021 6.029 1.00 96.94 100 ALA A CA 1
ATOM 775 C C . ALA A 1 100 ? -5.805 10.204 6.535 1.00 96.94 100 ALA A C 1
ATOM 777 O O . ALA A 1 100 ? -5.864 10.562 7.715 1.00 96.94 100 ALA A O 1
ATOM 778 N N . GLY A 1 101 ? -5.050 10.797 5.618 1.00 97.00 101 GLY A N 1
ATOM 779 C CA . GLY A 1 101 ? -4.149 11.924 5.808 1.00 97.00 101 GLY A CA 1
ATOM 780 C C . GLY A 1 101 ? -2.675 11.528 5.883 1.00 97.00 101 GLY A C 1
ATOM 781 O O . GLY A 1 101 ? -2.293 10.636 6.642 1.00 97.00 101 GLY A O 1
ATOM 782 N N . SER A 1 102 ? -1.831 12.258 5.142 1.00 94.81 102 SER A N 1
ATOM 783 C CA . SER A 1 102 ? -0.375 12.042 5.108 1.00 94.81 102 SER A CA 1
ATOM 784 C C . SER A 1 102 ? 0.251 12.083 6.506 1.00 94.81 102 SER A C 1
ATOM 786 O O . SER A 1 102 ? 1.026 11.197 6.857 1.00 94.81 102 SER A O 1
ATOM 788 N N . ASP A 1 103 ? -0.138 13.043 7.349 1.00 96.94 103 ASP A N 1
ATOM 789 C CA . ASP A 1 103 ? 0.400 13.164 8.711 1.00 96.94 103 ASP A CA 1
ATOM 790 C C . ASP A 1 103 ? 0.006 11.982 9.599 1.00 96.94 103 ASP A C 1
ATOM 792 O O . ASP A 1 103 ? 0.811 11.496 10.398 1.00 96.94 103 ASP A O 1
ATOM 796 N N . ARG A 1 104 ? -1.215 11.463 9.426 1.00 97.06 104 ARG A N 1
ATOM 797 C CA . ARG A 1 104 ? -1.696 10.288 10.160 1.00 97.06 104 ARG A CA 1
ATOM 798 C C . ARG A 1 104 ? -0.948 9.028 9.739 1.00 97.06 104 ARG A C 1
ATOM 800 O O . ARG A 1 104 ? -0.638 8.197 10.586 1.00 97.06 104 ARG A O 1
ATOM 807 N N . LEU A 1 105 ? -0.638 8.891 8.451 1.00 98.06 105 LEU A N 1
ATOM 808 C CA . LEU A 1 105 ? 0.181 7.787 7.959 1.00 98.06 105 LEU A CA 1
ATOM 809 C C . LEU A 1 105 ? 1.626 7.897 8.464 1.00 98.06 105 LEU A C 1
ATOM 811 O O . LEU A 1 105 ? 2.139 6.924 9.008 1.00 98.06 105 LEU A O 1
ATOM 815 N N . LYS A 1 106 ? 2.249 9.083 8.391 1.00 97.56 106 LYS A N 1
ATOM 816 C CA . LYS A 1 106 ? 3.625 9.342 8.872 1.00 97.56 106 LYS A CA 1
ATOM 817 C C . LYS A 1 106 ? 3.799 9.129 10.375 1.00 97.56 106 LYS A C 1
ATOM 819 O O . LYS A 1 106 ? 4.856 8.679 10.805 1.00 97.56 106 LYS A O 1
ATOM 824 N N . SER A 1 107 ? 2.777 9.447 11.168 1.00 97.31 107 SER A N 1
ATOM 825 C CA . SER A 1 107 ? 2.779 9.262 12.628 1.00 97.31 107 SER A CA 1
ATOM 826 C C . SER A 1 107 ? 2.266 7.890 13.078 1.00 97.31 107 SER A C 1
ATOM 828 O O . SER A 1 107 ? 2.253 7.603 14.275 1.00 97.31 107 SER A O 1
ATOM 830 N N . SER A 1 108 ? 1.857 7.027 12.144 1.00 97.06 108 SER A N 1
ATOM 831 C CA . SER A 1 108 ? 1.327 5.707 12.471 1.00 97.06 108 SER A CA 1
ATOM 832 C C . SER A 1 108 ? 2.391 4.821 13.134 1.00 97.06 108 SER A C 1
ATOM 834 O O . SER A 1 108 ? 3.541 4.789 12.676 1.00 97.06 108 SER A O 1
ATOM 836 N N . PRO A 1 109 ? 2.031 4.025 14.161 1.00 95.94 109 PRO A N 1
ATOM 837 C CA . PRO A 1 109 ? 2.940 3.023 14.718 1.00 95.94 109 PRO A CA 1
ATOM 838 C C . PRO A 1 109 ? 3.259 1.904 13.710 1.00 95.94 109 PRO A C 1
ATOM 840 O O . PRO A 1 109 ? 4.291 1.248 13.823 1.00 95.94 109 PRO A O 1
ATOM 843 N N . CYS A 1 110 ? 2.410 1.722 12.697 1.00 97.00 110 CYS A N 1
ATOM 844 C CA . CYS A 1 110 ? 2.544 0.712 11.651 1.00 97.00 110 CYS A CA 1
ATOM 845 C C . CYS A 1 110 ? 3.617 1.126 10.628 1.00 97.00 110 CYS A C 1
ATOM 847 O O . CYS A 1 110 ? 3.523 2.215 10.050 1.00 97.00 110 CYS A O 1
ATOM 849 N N . ASN A 1 111 ? 4.628 0.279 10.381 1.00 97.69 111 ASN A N 1
ATOM 850 C CA . ASN A 1 111 ? 5.682 0.593 9.409 1.00 97.69 111 ASN A CA 1
ATOM 851 C C . ASN A 1 111 ? 5.097 0.678 8.000 1.00 97.69 111 ASN A C 1
ATOM 853 O O . ASN A 1 111 ? 5.457 1.587 7.254 1.00 97.69 111 ASN A O 1
ATOM 857 N N . ARG A 1 112 ? 4.152 -0.211 7.668 1.00 97.94 112 ARG A N 1
ATOM 858 C CA . ARG A 1 112 ? 3.468 -0.253 6.370 1.00 97.94 112 ARG A CA 1
ATOM 859 C C . ARG A 1 112 ? 2.756 1.062 6.051 1.00 97.94 112 ARG A C 1
ATOM 861 O O . ARG A 1 112 ? 2.874 1.573 4.943 1.00 97.94 112 ARG A O 1
ATOM 868 N N . ALA A 1 113 ? 2.094 1.655 7.047 1.00 98.12 113 ALA A N 1
ATOM 869 C CA . ALA A 1 113 ? 1.429 2.949 6.907 1.00 98.12 113 ALA A CA 1
ATOM 870 C C . ALA A 1 113 ? 2.426 4.095 6.663 1.00 98.12 113 ALA A C 1
ATOM 872 O O . ALA A 1 113 ? 2.224 4.916 5.767 1.00 98.12 113 ALA A O 1
ATOM 873 N N . ARG A 1 114 ? 3.531 4.135 7.422 1.00 98.19 114 ARG A N 1
ATOM 874 C CA . ARG A 1 114 ? 4.587 5.142 7.218 1.00 98.19 114 ARG A CA 1
ATOM 875 C C . ARG A 1 114 ? 5.263 4.983 5.861 1.00 98.19 114 ARG A C 1
ATOM 877 O O . ARG A 1 114 ? 5.507 5.982 5.195 1.00 98.19 114 ARG A O 1
ATOM 884 N N . GLN A 1 115 ? 5.508 3.742 5.442 1.00 97.88 115 GLN A N 1
ATOM 885 C CA . GLN A 1 115 ? 6.031 3.425 4.119 1.00 97.88 115 GLN A CA 1
ATOM 886 C C . GLN A 1 115 ? 5.100 3.976 3.037 1.00 97.88 115 GLN A C 1
ATOM 888 O O . GLN A 1 115 ? 5.567 4.716 2.182 1.00 97.88 115 GLN A O 1
ATOM 893 N N . GLY A 1 116 ? 3.789 3.719 3.114 1.00 97.44 116 GLY A N 1
ATOM 894 C CA . GLY A 1 116 ? 2.824 4.290 2.168 1.00 97.44 116 GLY A CA 1
ATOM 895 C C . GLY A 1 116 ? 2.915 5.814 2.073 1.00 97.44 116 GLY A C 1
ATOM 896 O O . GLY A 1 116 ? 2.928 6.359 0.973 1.00 97.44 116 GLY A O 1
ATOM 897 N N . ALA A 1 117 ? 3.082 6.506 3.204 1.00 97.06 117 ALA A N 1
ATOM 898 C CA . ALA A 1 117 ? 3.269 7.958 3.204 1.00 97.06 117 ALA A CA 1
ATOM 899 C C . ALA A 1 117 ? 4.563 8.423 2.516 1.00 97.06 117 ALA A C 1
ATOM 901 O O . ALA A 1 117 ? 4.574 9.497 1.915 1.00 97.06 117 ALA A O 1
ATOM 902 N N . CYS A 1 118 ? 5.649 7.648 2.619 1.00 95.50 118 CYS A N 1
ATOM 903 C CA . CYS A 1 118 ? 6.891 7.908 1.884 1.00 95.50 118 CYS A CA 1
ATOM 904 C C . CYS A 1 118 ? 6.695 7.773 0.370 1.00 95.50 118 CYS A C 1
ATOM 906 O O . CYS A 1 118 ? 7.367 8.470 -0.377 1.00 95.50 118 CYS A O 1
ATOM 908 N N . PHE A 1 119 ? 5.744 6.943 -0.062 1.00 95.12 119 PHE A N 1
ATOM 909 C CA . PHE A 1 119 ? 5.396 6.730 -1.466 1.00 95.12 119 PHE A CA 1
ATOM 910 C C . PHE A 1 119 ? 4.110 7.466 -1.876 1.00 95.12 119 PHE A C 1
ATOM 912 O O . PHE A 1 119 ? 3.267 6.943 -2.603 1.00 95.12 119 PHE A O 1
ATOM 919 N N . ALA A 1 120 ? 3.963 8.696 -1.375 1.00 94.25 120 ALA A N 1
ATOM 920 C CA . ALA A 1 120 ? 2.904 9.649 -1.711 1.00 94.25 120 ALA A CA 1
ATOM 921 C C . ALA A 1 120 ? 1.461 9.246 -1.347 1.00 94.25 120 ALA A C 1
ATOM 923 O O . ALA A 1 120 ? 0.534 10.012 -1.629 1.00 94.25 120 ALA A O 1
ATOM 924 N N . LEU A 1 121 ? 1.236 8.111 -0.676 1.00 96.81 121 LEU A N 1
ATOM 925 C CA . LEU A 1 121 ? -0.106 7.766 -0.221 1.00 96.81 121 LEU A CA 1
ATOM 926 C C . LEU A 1 121 ? -0.566 8.733 0.870 1.00 96.81 121 LEU A C 1
ATOM 928 O O . LEU A 1 121 ? 0.169 9.105 1.790 1.00 96.81 121 LEU A O 1
ATOM 932 N N . GLN A 1 122 ? -1.832 9.112 0.768 1.00 97.88 122 GLN A N 1
ATOM 933 C CA . GLN A 1 122 ? -2.549 9.866 1.787 1.00 97.88 122 GLN A CA 1
ATOM 934 C C . GLN A 1 122 ? -3.620 9.019 2.460 1.00 97.88 122 GLN A C 1
ATOM 936 O O . GLN A 1 122 ? -4.028 9.358 3.567 1.00 97.88 122 GLN A O 1
ATOM 941 N N . THR A 1 123 ? -4.049 7.917 1.846 1.00 98.12 123 THR A N 1
ATOM 942 C CA . THR A 1 123 ? -4.988 6.977 2.456 1.00 98.12 123 THR A CA 1
ATOM 943 C C . THR A 1 123 ? -4.473 5.553 2.356 1.00 98.12 123 THR A C 1
ATOM 945 O O . THR A 1 123 ? -4.049 5.125 1.286 1.00 98.12 123 THR A O 1
ATOM 948 N N . MET A 1 124 ? -4.550 4.815 3.463 1.00 98.25 124 MET A N 1
ATOM 949 C CA . MET A 1 124 ? -4.386 3.364 3.505 1.00 98.25 124 MET A CA 1
ATOM 950 C C . MET A 1 124 ? -5.505 2.739 4.331 1.00 98.25 124 MET A C 1
ATOM 952 O O . MET A 1 124 ? -5.837 3.222 5.419 1.00 98.25 124 MET A O 1
ATOM 956 N N . VAL A 1 125 ? -6.081 1.658 3.817 1.00 97.88 125 VAL A N 1
ATOM 957 C CA . VAL A 1 125 ? -7.188 0.939 4.446 1.00 97.88 125 VAL A CA 1
ATOM 958 C C . VAL A 1 125 ? -6.904 -0.552 4.406 1.00 97.88 125 VAL A C 1
ATOM 960 O O . VAL A 1 125 ? -6.587 -1.074 3.346 1.00 97.88 125 VAL A O 1
ATOM 963 N N . CYS A 1 126 ? -7.075 -1.236 5.533 1.00 98.06 126 CYS A N 1
ATOM 964 C CA . CYS A 1 126 ? -7.053 -2.695 5.613 1.00 98.06 126 CYS A CA 1
ATOM 965 C C . CYS A 1 126 ? -8.430 -3.183 6.070 1.00 98.06 126 CYS A C 1
ATOM 967 O O . CYS A 1 126 ? -8.883 -2.833 7.161 1.00 98.06 126 CYS A O 1
ATOM 969 N N . ILE A 1 127 ? -9.106 -3.976 5.238 1.00 97.62 127 ILE A N 1
ATOM 970 C CA . ILE A 1 127 ? -10.444 -4.513 5.499 1.00 97.62 127 ILE A CA 1
ATOM 971 C C . ILE A 1 127 ? -10.331 -6.035 5.630 1.00 97.62 127 ILE A C 1
ATOM 973 O O . ILE A 1 127 ? -9.988 -6.692 4.646 1.00 97.62 127 ILE A O 1
ATOM 977 N N . PRO A 1 128 ? -10.598 -6.618 6.810 1.00 96.06 128 PRO A N 1
ATOM 978 C CA . PRO A 1 128 ? -10.547 -8.064 6.973 1.00 96.06 128 PRO A CA 1
ATOM 979 C C . PRO A 1 128 ? -11.661 -8.742 6.169 1.00 96.06 128 PRO A C 1
ATOM 981 O O . PRO A 1 128 ? -12.801 -8.273 6.133 1.00 96.06 128 PRO A O 1
ATOM 984 N N . VAL A 1 129 ? -11.311 -9.861 5.543 1.00 94.75 129 VAL A N 1
ATOM 985 C CA . VAL A 1 129 ? -12.201 -10.752 4.788 1.00 94.75 129 VAL A CA 1
ATOM 986 C C . VAL A 1 129 ? -11.963 -12.195 5.238 1.00 94.75 129 VAL A C 1
ATOM 988 O O . VAL A 1 129 ? -11.019 -12.461 5.979 1.00 94.75 129 VAL A O 1
ATOM 991 N N . LEU A 1 130 ? -12.809 -13.138 4.806 1.00 88.88 130 LEU A N 1
ATOM 992 C CA . LEU A 1 130 ? -12.834 -14.509 5.342 1.00 88.88 130 LEU A CA 1
ATOM 993 C C . LEU A 1 130 ? -11.450 -15.185 5.402 1.00 88.88 130 LEU A C 1
ATOM 995 O O . LEU A 1 130 ? -11.134 -15.828 6.396 1.00 88.88 130 LEU A O 1
ATOM 999 N N . ASN A 1 131 ? -10.627 -15.001 4.365 1.00 87.31 131 ASN A N 1
ATOM 1000 C CA . ASN A 1 131 ? -9.325 -15.660 4.224 1.00 87.31 131 ASN A CA 1
ATOM 1001 C C . ASN A 1 131 ? -8.148 -14.672 4.142 1.00 87.31 131 ASN A C 1
ATOM 1003 O O . ASN A 1 131 ? -7.106 -15.007 3.585 1.00 87.31 131 ASN A O 1
ATOM 1007 N N . GLY A 1 132 ? -8.302 -13.444 4.645 1.00 94.94 132 GLY A N 1
ATOM 1008 C CA . GLY A 1 132 ? -7.217 -12.466 4.585 1.00 94.94 132 GLY A CA 1
ATOM 1009 C C . GLY A 1 132 ? -7.665 -11.028 4.792 1.00 94.94 132 GLY A C 1
ATOM 1010 O O . GLY A 1 132 ? -8.556 -10.738 5.589 1.00 94.94 132 GLY A O 1
ATOM 1011 N N . VAL A 1 133 ? -7.014 -10.111 4.081 1.00 97.19 133 VAL A N 1
ATOM 1012 C CA . VAL A 1 133 ? -7.240 -8.668 4.187 1.00 97.19 133 VAL A CA 1
ATOM 1013 C C . VAL A 1 133 ? -7.213 -8.056 2.797 1.00 97.19 133 VAL A C 1
ATOM 1015 O O . VAL A 1 133 ? -6.289 -8.303 2.029 1.00 97.19 133 VAL A O 1
ATOM 1018 N N . VAL A 1 134 ? -8.204 -7.222 2.498 1.00 97.69 134 VAL A N 1
ATOM 1019 C CA . VAL A 1 134 ? -8.172 -6.325 1.343 1.00 97.69 134 VAL A CA 1
ATOM 1020 C C . VAL A 1 134 ? -7.481 -5.037 1.772 1.00 97.69 134 VAL A C 1
ATOM 1022 O O . VAL A 1 134 ? -7.967 -4.343 2.669 1.00 97.69 134 VAL A O 1
ATOM 1025 N N . GLU A 1 135 ? -6.346 -4.725 1.150 1.00 98.12 135 GLU A N 1
ATOM 1026 C CA . GLU A 1 135 ? -5.649 -3.452 1.331 1.00 98.12 135 GLU A CA 1
ATOM 1027 C C . GLU A 1 135 ? -5.995 -2.488 0.187 1.00 98.12 135 GLU A C 1
ATOM 1029 O O . GLU A 1 135 ? -5.989 -2.872 -0.981 1.00 98.12 135 GLU A O 1
ATOM 1034 N N . VAL A 1 136 ? -6.299 -1.231 0.516 1.00 97.25 136 VAL A N 1
ATOM 1035 C CA . VAL A 1 136 ? -6.564 -0.161 -0.457 1.00 97.25 136 VAL A CA 1
ATOM 1036 C C . VAL A 1 136 ? -5.679 1.039 -0.136 1.00 97.25 136 VAL A C 1
ATOM 1038 O O . VAL A 1 136 ? -5.681 1.524 0.997 1.00 97.25 136 VAL A O 1
ATOM 1041 N N . GLY A 1 137 ? -4.951 1.536 -1.136 1.00 97.06 137 GLY A N 1
ATOM 1042 C CA . GLY A 1 137 ? -4.115 2.735 -1.051 1.00 97.06 137 GLY A CA 1
ATOM 1043 C C . GLY A 1 137 ? -4.585 3.826 -2.014 1.00 97.06 137 GLY A C 1
ATOM 1044 O O . GLY A 1 137 ? -5.066 3.523 -3.102 1.00 97.06 137 GLY A O 1
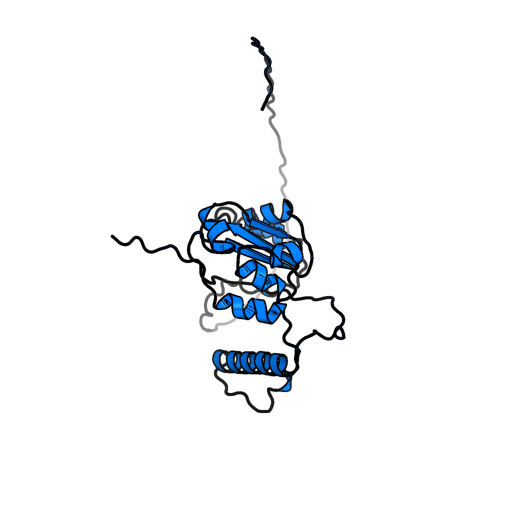ATOM 1045 N N . SER A 1 138 ? -4.452 5.094 -1.625 1.00 96.50 138 SER A N 1
ATOM 1046 C CA . SER A 1 138 ? -4.709 6.237 -2.513 1.00 96.50 138 SER A CA 1
ATOM 1047 C C . SER A 1 138 ? -3.776 7.409 -2.209 1.00 96.50 138 SER A C 1
ATOM 1049 O O . SER A 1 138 ? -3.434 7.655 -1.048 1.00 96.50 138 SER A O 1
ATOM 1051 N N . THR A 1 139 ? -3.391 8.151 -3.249 1.00 96.00 139 THR A N 1
ATOM 1052 C CA . THR A 1 139 ? -2.685 9.439 -3.142 1.00 96.00 139 THR A CA 1
ATOM 1053 C C . THR A 1 139 ? -3.610 10.575 -2.714 1.00 96.00 139 THR A C 1
ATOM 1055 O O . THR A 1 139 ? -3.138 11.654 -2.361 1.00 96.00 139 THR A O 1
ATOM 1058 N N . GLU A 1 140 ? -4.919 10.333 -2.662 1.00 95.38 140 GLU A N 1
ATOM 1059 C CA . GLU A 1 140 ? -5.922 11.260 -2.149 1.00 95.38 140 GLU A CA 1
ATOM 1060 C C . GLU A 1 140 ? -6.312 10.930 -0.706 1.00 95.38 140 GLU A C 1
ATOM 1062 O O . GLU A 1 140 ? -6.213 9.790 -0.241 1.00 95.38 140 GLU A O 1
ATOM 1067 N N . MET A 1 141 ? -6.781 11.945 0.022 1.00 96.25 141 MET A N 1
ATOM 1068 C CA . MET A 1 141 ? -7.345 11.776 1.359 1.00 96.25 141 MET A CA 1
ATOM 1069 C C . MET A 1 141 ? -8.814 11.354 1.242 1.00 96.25 141 MET A C 1
ATOM 1071 O O . MET A 1 141 ? -9.690 12.174 0.981 1.00 96.25 141 MET A O 1
ATOM 1075 N N . ILE A 1 142 ? -9.079 10.068 1.450 1.00 95.31 142 ILE A N 1
ATOM 1076 C CA . ILE A 1 142 ? -10.398 9.456 1.315 1.00 95.31 142 ILE A CA 1
ATOM 1077 C C . ILE A 1 142 ? -10.841 9.000 2.700 1.00 95.31 142 ILE A C 1
ATOM 1079 O O . ILE A 1 142 ? -10.128 8.263 3.380 1.00 95.31 142 ILE A O 1
ATOM 1083 N N . PHE A 1 143 ? -12.022 9.435 3.130 1.00 95.06 143 PHE A N 1
ATOM 1084 C CA . PHE A 1 143 ? -12.620 9.008 4.394 1.00 95.06 143 PHE A CA 1
ATOM 1085 C C . PHE A 1 143 ? -13.476 7.757 4.216 1.00 95.06 143 PHE A C 1
ATOM 1087 O O . PHE A 1 143 ? -13.878 7.405 3.106 1.00 95.06 143 PHE A O 1
ATOM 1094 N N . GLN A 1 144 ? -13.763 7.092 5.334 1.00 93.56 144 GLN A N 1
ATOM 1095 C CA . GLN A 1 144 ? -14.535 5.859 5.343 1.00 93.56 144 GLN A CA 1
ATOM 1096 C C . GLN A 1 144 ? -15.872 6.029 4.613 1.00 93.56 144 GLN A C 1
ATOM 1098 O O . GLN A 1 144 ? -16.662 6.921 4.919 1.00 93.56 144 GLN A O 1
ATOM 1103 N N . SER A 1 145 ? -16.126 5.133 3.660 1.00 90.62 145 SER A N 1
ATOM 1104 C CA . SER A 1 145 ? -17.329 5.136 2.833 1.00 90.62 145 SER A CA 1
ATOM 1105 C C . SER A 1 145 ? -18.116 3.841 3.039 1.00 90.62 145 SER A C 1
ATOM 1107 O O . SER A 1 145 ? -17.577 2.761 2.773 1.00 90.62 145 SER A O 1
ATOM 1109 N N . PRO A 1 146 ? -19.397 3.907 3.450 1.00 92.31 146 PRO A N 1
ATOM 1110 C CA . PRO A 1 146 ? -20.264 2.731 3.516 1.00 92.31 146 PRO A CA 1
ATOM 1111 C C . PRO A 1 146 ? -20.357 1.988 2.178 1.00 92.31 146 PRO A C 1
ATOM 1113 O O . PRO A 1 146 ? -20.442 0.763 2.158 1.00 92.31 146 PRO A O 1
ATOM 1116 N N . ASN A 1 147 ? -20.276 2.712 1.058 1.00 92.88 147 ASN A N 1
ATOM 1117 C CA . ASN A 1 147 ? -20.359 2.130 -0.279 1.00 92.88 147 ASN A CA 1
ATOM 1118 C C . ASN A 1 147 ? -19.150 1.237 -0.573 1.00 92.88 147 ASN A C 1
ATOM 1120 O O . ASN A 1 147 ? -19.327 0.130 -1.074 1.00 92.88 147 ASN A O 1
ATOM 1124 N N . LEU A 1 148 ? -17.935 1.677 -0.217 1.00 92.06 148 LEU A N 1
ATOM 1125 C CA . LEU A 1 148 ? -16.735 0.847 -0.362 1.00 92.06 148 LEU A CA 1
ATOM 1126 C C . LEU A 1 148 ? -16.833 -0.407 0.511 1.00 92.06 148 LEU A C 1
ATOM 1128 O O . LEU A 1 148 ? -16.596 -1.511 0.029 1.00 92.06 148 LEU A O 1
ATOM 1132 N N . MET A 1 149 ? -17.240 -0.245 1.772 1.00 93.44 149 MET A N 1
ATOM 1133 C CA . MET A 1 149 ? -17.396 -1.372 2.697 1.00 93.44 149 MET A CA 1
ATOM 1134 C C . MET A 1 149 ? -18.418 -2.394 2.188 1.00 93.44 149 MET A C 1
ATOM 1136 O O . MET A 1 149 ? -18.197 -3.598 2.301 1.00 93.44 149 MET A O 1
ATOM 1140 N N . ASN A 1 150 ? -19.520 -1.926 1.597 1.00 92.88 150 ASN A N 1
ATOM 1141 C CA . ASN A 1 150 ? -20.519 -2.796 0.987 1.00 92.88 150 ASN A CA 1
ATOM 1142 C C . ASN A 1 150 ? -19.973 -3.510 -0.257 1.00 92.88 150 ASN A C 1
ATOM 1144 O O . ASN A 1 150 ? -20.180 -4.713 -0.373 1.00 92.88 150 ASN A O 1
ATOM 1148 N N . LYS A 1 151 ? -19.233 -2.821 -1.139 1.00 92.94 151 LYS A N 1
ATOM 1149 C CA . LYS A 1 151 ? -18.591 -3.453 -2.308 1.00 92.94 151 LYS A CA 1
ATOM 1150 C C . LYS A 1 151 ? -17.620 -4.558 -1.892 1.00 92.94 151 LYS A C 1
ATOM 1152 O O . LYS A 1 151 ? -17.723 -5.670 -2.397 1.00 92.94 151 LYS A O 1
ATOM 1157 N N . VAL A 1 152 ? -16.741 -4.289 -0.924 1.00 93.56 152 VAL A N 1
ATOM 1158 C CA . VAL A 1 152 ? -15.809 -5.300 -0.394 1.00 93.56 152 VAL A CA 1
ATOM 1159 C C . VAL A 1 152 ? -16.573 -6.470 0.221 1.00 93.56 152 VAL A C 1
ATOM 1161 O O . VAL A 1 152 ? -16.246 -7.623 -0.038 1.00 93.56 152 VAL A O 1
ATOM 1164 N N . ARG A 1 153 ? -17.650 -6.207 0.972 1.00 91.31 153 ARG A N 1
ATOM 1165 C CA . ARG A 1 153 ? -18.489 -7.287 1.502 1.00 91.31 153 ARG A CA 1
ATOM 1166 C C . ARG A 1 153 ? -19.065 -8.153 0.381 1.00 91.31 153 ARG A C 1
ATOM 1168 O O . ARG A 1 153 ? -18.972 -9.366 0.485 1.00 91.31 153 ARG A O 1
ATOM 1175 N N . VAL A 1 154 ? -19.640 -7.571 -0.669 1.00 90.69 154 VAL A N 1
ATOM 1176 C CA . VAL A 1 154 ? -20.252 -8.354 -1.758 1.00 90.69 154 VAL A CA 1
ATOM 1177 C C . VAL A 1 154 ? -19.207 -9.176 -2.516 1.00 90.69 154 VAL A C 1
ATOM 1179 O O . VAL A 1 154 ? -19.450 -10.349 -2.774 1.00 90.69 154 VAL A O 1
ATOM 1182 N N . LEU A 1 155 ? -18.043 -8.592 -2.816 1.00 91.00 155 LEU A N 1
ATOM 1183 C CA . LEU A 1 155 ? -16.986 -9.250 -3.593 1.00 91.00 155 LEU A CA 1
ATOM 1184 C C . LEU A 1 155 ? -16.247 -10.351 -2.815 1.00 91.00 155 LEU A C 1
ATOM 1186 O O . LEU A 1 155 ? -15.793 -11.317 -3.419 1.00 91.00 155 LEU A O 1
ATOM 1190 N N . PHE A 1 156 ? -16.128 -10.219 -1.489 1.00 89.94 156 PHE A N 1
ATOM 1191 C CA . PHE A 1 156 ? -15.289 -11.104 -0.669 1.00 89.94 156 PHE A CA 1
ATOM 1192 C C . PHE A 1 156 ? -16.052 -11.905 0.402 1.00 89.94 156 PHE A C 1
ATOM 1194 O O . PHE A 1 156 ? -15.438 -12.682 1.136 1.00 89.94 156 PHE A O 1
ATOM 1201 N N . SER A 1 157 ? -17.379 -11.761 0.504 1.00 80.88 157 SER A N 1
ATOM 1202 C CA . SER A 1 157 ? -18.226 -12.709 1.245 1.00 80.88 157 SER A CA 1
ATOM 1203 C C . SER A 1 157 ? -18.620 -13.814 0.273 1.00 80.88 157 SER A C 1
ATOM 1205 O O . SER A 1 157 ? -19.337 -13.539 -0.684 1.00 80.88 157 SER A O 1
ATOM 1207 N N . GLY A 1 158 ? -18.133 -15.038 0.488 1.00 66.75 158 GLY A N 1
ATOM 1208 C CA . GLY A 1 158 ? -18.203 -16.176 -0.446 1.00 66.75 158 GLY A CA 1
ATOM 1209 C C . GLY A 1 158 ? -19.595 -16.671 -0.885 1.00 66.75 158 GLY A C 1
ATOM 1210 O O . GLY A 1 158 ? -19.6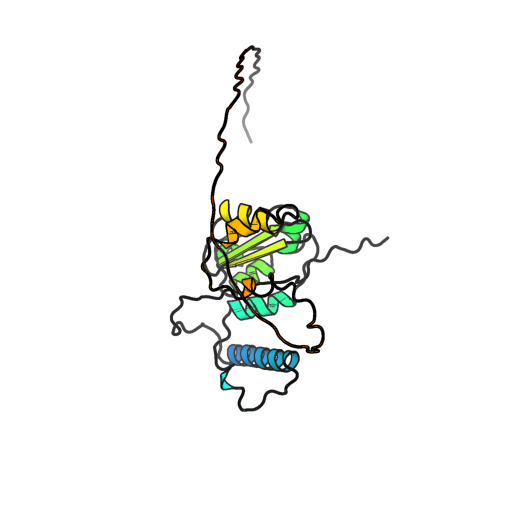78 -17.746 -1.467 1.00 66.75 158 GLY A O 1
ATOM 1211 N N . ASP A 1 159 ? -20.662 -15.905 -0.651 1.00 63.31 159 ASP A N 1
ATOM 1212 C CA . ASP A 1 159 ? -22.062 -16.288 -0.862 1.00 63.31 159 ASP A CA 1
ATOM 1213 C C . ASP A 1 159 ? -22.718 -15.637 -2.101 1.00 63.31 159 ASP A C 1
ATOM 1215 O O . ASP A 1 159 ? -23.877 -15.917 -2.400 1.00 63.31 159 ASP A O 1
ATOM 1219 N N . ASN A 1 160 ? -22.023 -14.765 -2.847 1.00 57.25 160 ASN A N 1
ATOM 1220 C CA . ASN A 1 160 ? -22.680 -13.825 -3.774 1.00 57.25 160 ASN A CA 1
ATOM 1221 C C . ASN A 1 160 ? -22.293 -13.944 -5.259 1.00 57.25 160 ASN A C 1
ATOM 1223 O O . ASN A 1 160 ? -22.138 -12.930 -5.937 1.00 57.25 160 ASN A O 1
ATOM 1227 N N . GLN A 1 161 ? -22.239 -15.156 -5.822 1.00 56.69 161 GLN A N 1
ATOM 1228 C CA . GLN A 1 161 ? -22.059 -15.325 -7.280 1.00 56.69 161 GLN A CA 1
ATOM 1229 C C . GLN A 1 161 ? -23.140 -14.605 -8.120 1.00 56.69 161 GLN A C 1
ATOM 1231 O O . GLN A 1 161 ? -22.861 -14.185 -9.238 1.00 56.69 161 GLN A O 1
ATOM 1236 N N . GLY A 1 162 ? -24.351 -14.396 -7.583 1.00 58.19 162 GLY A N 1
ATOM 1237 C CA . GLY A 1 162 ? -25.447 -13.716 -8.289 1.00 58.19 162 GLY A CA 1
ATOM 1238 C C . GLY A 1 162 ? -25.455 -12.180 -8.222 1.00 58.19 162 GLY A C 1
ATOM 1239 O O . GLY A 1 162 ? -26.126 -11.562 -9.037 1.00 58.19 162 GLY A O 1
ATOM 1240 N N . GLN A 1 163 ? -24.736 -11.546 -7.284 1.00 56.78 163 GLN A N 1
ATOM 1241 C CA . GLN A 1 163 ? -24.745 -10.074 -7.120 1.00 56.78 163 GLN A CA 1
ATOM 1242 C C . GLN A 1 163 ? -23.561 -9.368 -7.796 1.00 56.78 163 GLN A C 1
ATOM 1244 O O . GLN A 1 163 ? -23.563 -8.145 -7.924 1.00 56.78 163 GLN A O 1
ATOM 1249 N N . ILE A 1 164 ? -22.544 -10.118 -8.233 1.00 58.03 164 ILE A N 1
ATOM 1250 C CA . ILE A 1 164 ? -21.362 -9.547 -8.895 1.00 58.03 164 ILE A CA 1
ATOM 1251 C C . ILE A 1 164 ? -21.729 -8.974 -10.278 1.00 58.03 164 ILE A C 1
ATOM 1253 O O . ILE A 1 164 ? -21.179 -7.948 -10.668 1.00 58.03 164 ILE A O 1
ATOM 1257 N N . GLN A 1 165 ? -22.707 -9.561 -10.984 1.00 57.47 165 GLN A N 1
ATOM 1258 C CA . GLN A 1 165 ? -23.138 -9.096 -12.313 1.00 57.47 165 GLN A CA 1
ATOM 1259 C C . GLN A 1 165 ? -23.730 -7.676 -12.304 1.00 57.47 165 GLN A C 1
ATOM 1261 O O . GLN A 1 165 ? -23.411 -6.892 -13.194 1.00 57.47 165 GLN A O 1
ATOM 1266 N N . ASP A 1 166 ? -24.502 -7.301 -11.280 1.00 57.22 166 ASP A N 1
ATOM 1267 C CA . ASP A 1 166 ? -25.107 -5.959 -11.197 1.00 57.22 166 ASP A CA 1
ATOM 1268 C C . ASP A 1 166 ? -24.092 -4.860 -10.831 1.00 57.22 166 ASP A C 1
ATOM 1270 O O . ASP A 1 166 ? -24.251 -3.708 -11.230 1.00 57.22 166 ASP A O 1
ATOM 1274 N N . LEU A 1 167 ? -23.028 -5.190 -10.088 1.00 57.22 167 LEU A N 1
ATOM 1275 C CA . LEU A 1 167 ? -21.990 -4.221 -9.705 1.00 57.22 167 LEU A CA 1
ATOM 1276 C C . LEU A 1 167 ? -20.998 -3.917 -10.836 1.00 57.22 167 LEU A C 1
ATOM 1278 O O . LEU A 1 167 ? -20.408 -2.836 -10.843 1.00 57.22 167 LEU A O 1
ATOM 1282 N N . LEU A 1 168 ? -20.801 -4.860 -11.759 1.00 55.75 168 LEU A N 1
ATOM 1283 C CA . LEU A 1 168 ? -19.903 -4.715 -12.908 1.00 55.75 168 LEU A CA 1
ATOM 1284 C C . LEU A 1 168 ? -20.564 -3.979 -14.082 1.00 55.75 168 LEU A C 1
ATOM 1286 O O . LEU A 1 168 ? -19.866 -3.360 -14.875 1.00 55.75 168 LEU A O 1
ATOM 1290 N N . ALA A 1 169 ? -21.897 -3.987 -14.171 1.00 50.81 169 ALA A N 1
ATOM 1291 C CA . ALA A 1 169 ? -22.635 -3.333 -15.254 1.00 50.81 169 ALA A CA 1
ATOM 1292 C C . ALA A 1 169 ? -22.598 -1.788 -15.208 1.00 50.81 169 ALA A C 1
ATOM 1294 O O . ALA A 1 169 ? -22.895 -1.143 -16.210 1.00 50.81 169 ALA A O 1
ATOM 1295 N N . ASP A 1 170 ? -22.234 -1.187 -14.068 1.00 45.72 170 ASP A N 1
ATOM 1296 C CA . ASP A 1 170 ? -22.186 0.276 -13.882 1.00 45.72 170 ASP A CA 1
ATOM 1297 C C . ASP A 1 170 ? -20.798 0.887 -14.180 1.00 45.72 170 ASP A C 1
ATOM 1299 O O . ASP A 1 170 ? -20.636 2.107 -14.173 1.00 45.72 170 ASP A O 1
ATOM 1303 N N . GLN A 1 171 ? -19.771 0.069 -14.454 1.00 51.69 171 GLN A N 1
ATOM 1304 C CA . GLN A 1 171 ? -18.441 0.560 -14.838 1.00 51.69 171 GLN A CA 1
ATOM 1305 C C . GLN A 1 171 ? -18.128 0.133 -16.272 1.00 51.69 171 GLN A C 1
ATOM 1307 O O . GLN A 1 171 ? -18.096 -1.048 -16.588 1.00 51.69 171 GLN A O 1
ATOM 1312 N N . GLY A 1 172 ? -17.980 1.134 -17.143 1.00 47.56 172 GLY A N 1
ATOM 1313 C CA . GLY A 1 172 ? -17.974 1.003 -18.597 1.00 47.56 172 GLY A CA 1
ATOM 1314 C C . GLY A 1 172 ? -17.040 -0.063 -19.178 1.00 47.56 172 GLY A C 1
ATOM 1315 O O . GLY A 1 172 ? -15.998 -0.392 -18.620 1.00 47.56 172 GLY A O 1
ATOM 1316 N N . GLU A 1 173 ? -17.446 -0.533 -20.356 1.00 45.97 173 GLU A N 1
ATOM 1317 C CA . GLU A 1 173 ? -16.970 -1.653 -21.186 1.00 45.97 173 GLU A CA 1
ATOM 1318 C C . GLU A 1 173 ? -15.477 -1.647 -21.615 1.00 45.97 173 GLU A C 1
ATOM 1320 O O . GLU A 1 173 ? -15.160 -2.068 -22.722 1.00 45.97 173 GLU A O 1
ATOM 1325 N N . ASN A 1 174 ? -14.529 -1.195 -20.788 1.00 54.62 174 ASN A N 1
ATOM 1326 C CA . ASN A 1 174 ? -13.095 -1.169 -21.133 1.00 54.62 174 ASN A CA 1
ATOM 1327 C C . ASN A 1 174 ? -12.177 -1.890 -20.131 1.00 54.62 174 ASN A C 1
ATOM 1329 O O . ASN A 1 174 ? -10.966 -1.685 -20.162 1.00 54.62 174 ASN A O 1
ATOM 1333 N N . ASP A 1 175 ? -12.711 -2.747 -19.260 1.00 56.00 175 ASP A N 1
ATOM 1334 C CA . ASP A 1 175 ? -11.874 -3.550 -18.365 1.00 56.00 175 ASP A CA 1
ATOM 1335 C C . ASP A 1 175 ? -11.426 -4.863 -19.051 1.00 56.00 175 ASP A C 1
ATOM 1337 O O . ASP A 1 175 ? -12.277 -5.730 -19.306 1.00 56.00 175 ASP A O 1
ATOM 1341 N N . PRO A 1 176 ? -10.115 -5.073 -19.323 1.00 53.88 176 PRO A N 1
ATOM 1342 C CA . PRO A 1 176 ? -9.601 -6.345 -19.842 1.00 53.88 176 PRO A CA 1
ATOM 1343 C C . PRO A 1 176 ? -9.894 -7.521 -18.898 1.00 53.88 176 PRO A C 1
ATOM 1345 O O . PRO A 1 176 ? -9.831 -8.681 -19.319 1.00 53.88 176 PRO A O 1
ATOM 1348 N N . ALA A 1 177 ? -10.269 -7.248 -17.641 1.00 52.47 177 ALA A N 1
ATOM 1349 C CA . ALA A 1 177 ? -10.617 -8.276 -16.685 1.00 52.47 177 ALA A CA 1
ATOM 1350 C C . ALA A 1 177 ? -11.934 -9.021 -16.996 1.00 52.47 177 ALA A C 1
ATOM 1352 O O . ALA A 1 177 ? -12.188 -10.110 -16.488 1.00 52.47 177 ALA A O 1
ATOM 1353 N N . THR A 1 178 ? -12.775 -8.477 -17.872 1.00 54.28 178 THR A N 1
ATOM 1354 C CA . THR A 1 178 ? -14.003 -9.164 -18.304 1.00 54.28 178 THR A CA 1
ATOM 1355 C C . THR A 1 178 ? -13.737 -10.326 -19.270 1.00 54.28 178 THR A C 1
ATOM 1357 O O . THR A 1 178 ? -14.591 -11.199 -19.425 1.00 54.28 178 THR A O 1
ATOM 1360 N N . ILE A 1 179 ? -12.543 -10.387 -19.878 1.00 54.91 179 ILE A N 1
ATOM 1361 C CA . ILE A 1 179 ? -12.191 -11.382 -20.903 1.00 54.91 179 ILE A CA 1
ATOM 1362 C C . ILE A 1 179 ? -11.777 -12.730 -20.285 1.00 54.91 179 ILE A C 1
ATOM 1364 O O . ILE A 1 179 ? -12.134 -13.775 -20.817 1.00 54.91 179 ILE A O 1
ATOM 1368 N N . TRP A 1 180 ? -11.079 -12.746 -19.143 1.00 54.16 180 TRP A N 1
ATOM 1369 C CA . TRP A 1 180 ? -10.576 -13.997 -18.540 1.00 54.16 180 TRP A CA 1
ATOM 1370 C C . TRP A 1 180 ? -11.624 -14.777 -17.739 1.00 54.16 180 TRP A C 1
ATOM 1372 O O . TRP A 1 180 ? -11.431 -15.960 -17.469 1.00 54.16 180 TRP A O 1
ATOM 1382 N N . ILE A 1 181 ? -12.736 -14.141 -17.363 1.00 56.62 181 ILE A N 1
ATOM 1383 C CA . ILE A 1 181 ? -13.765 -14.757 -16.509 1.00 56.62 181 ILE A CA 1
ATOM 1384 C C . ILE A 1 181 ? -14.790 -15.562 -17.337 1.00 56.62 181 ILE A C 1
ATOM 1386 O O . ILE A 1 181 ? -15.472 -16.428 -16.791 1.00 56.62 181 ILE A O 1
ATOM 1390 N N . ASN A 1 182 ? -14.876 -15.335 -18.654 1.00 41.81 182 ASN A N 1
ATOM 1391 C CA . ASN A 1 182 ? -15.987 -15.813 -19.487 1.00 41.81 182 ASN A CA 1
ATOM 1392 C C . ASN A 1 182 ? -15.661 -16.912 -20.512 1.00 41.81 182 ASN A C 1
ATOM 1394 O O . ASN A 1 182 ? -16.512 -17.179 -21.358 1.00 41.81 182 ASN A O 1
ATOM 1398 N N . ASP A 1 183 ? -14.512 -17.586 -20.450 1.00 42.56 183 ASP A N 1
ATOM 1399 C CA . ASP A 1 183 ? -14.189 -18.630 -21.435 1.00 42.56 183 ASP A CA 1
ATOM 1400 C C . ASP A 1 183 ? -14.393 -20.057 -20.882 1.00 42.56 183 ASP A C 1
ATOM 1402 O O . ASP A 1 183 ? -13.509 -20.609 -20.224 1.00 42.56 183 ASP A O 1
ATOM 1406 N N . PRO A 1 184 ? -15.528 -20.727 -21.164 1.00 43.00 184 PRO A N 1
ATOM 1407 C CA . PRO A 1 184 ? -15.586 -22.173 -21.207 1.00 43.00 184 PRO A CA 1
ATOM 1408 C C . PRO A 1 184 ? -15.339 -22.596 -22.657 1.00 43.00 184 PRO A C 1
ATOM 1410 O O . PRO A 1 184 ? -16.281 -22.934 -23.370 1.00 43.00 184 PRO A O 1
ATOM 1413 N N . ASN A 1 185 ? -14.092 -22.559 -23.128 1.00 40.12 185 ASN A N 1
ATOM 1414 C CA . ASN A 1 185 ? -13.780 -23.096 -24.451 1.00 40.12 185 ASN A CA 1
ATOM 1415 C C . ASN A 1 185 ? -13.398 -24.585 -24.313 1.00 40.12 185 ASN A C 1
ATOM 1417 O O . ASN A 1 185 ? -12.322 -24.885 -23.787 1.00 40.12 185 ASN A O 1
ATOM 1421 N N . PRO A 1 186 ? -14.248 -25.550 -24.717 1.00 46.28 186 PRO A N 1
ATOM 1422 C CA . PRO A 1 186 ? -13.807 -26.929 -24.885 1.00 46.28 186 PRO A CA 1
ATOM 1423 C C . PRO A 1 186 ? -12.884 -27.034 -26.116 1.00 46.28 186 PRO A C 1
ATOM 1425 O O . PRO A 1 186 ? -12.972 -26.209 -27.028 1.00 46.28 186 PRO A O 1
ATOM 1428 N N . PRO A 1 187 ? -11.981 -28.030 -26.167 1.00 37.72 187 PRO A N 1
ATOM 1429 C CA . PRO A 1 187 ? -11.040 -28.172 -27.274 1.00 37.72 187 PRO A CA 1
ATOM 1430 C C . PRO A 1 187 ? -11.774 -28.454 -28.602 1.00 37.72 187 PRO A C 1
ATOM 1432 O O . PRO A 1 187 ? -12.826 -29.097 -28.591 1.00 37.72 187 PRO A O 1
ATOM 1435 N N . PRO A 1 188 ? -11.240 -27.999 -29.752 1.00 40.22 188 PRO A N 1
ATOM 1436 C CA . PRO A 1 188 ? -11.861 -28.232 -31.050 1.00 40.22 188 PRO A CA 1
ATOM 1437 C C . PRO A 1 188 ? -11.649 -29.683 -31.502 1.00 40.22 188 PRO A C 1
ATOM 1439 O O . PRO A 1 188 ? -10.522 -30.092 -31.780 1.00 40.22 188 PRO A O 1
ATOM 1442 N N . ASP A 1 189 ? -12.743 -30.440 -31.599 1.00 38.47 189 ASP A N 1
ATOM 1443 C CA . ASP A 1 189 ? -12.772 -31.763 -32.227 1.00 38.47 189 ASP A CA 1
ATOM 1444 C C . ASP A 1 189 ? -12.628 -31.676 -33.759 1.00 38.47 189 ASP A C 1
ATOM 1446 O O . ASP A 1 189 ? -13.073 -30.737 -34.425 1.00 38.47 189 ASP A O 1
ATOM 1450 N N . GLU A 1 190 ? -11.969 -32.701 -34.293 1.00 33.31 190 GLU A N 1
ATOM 1451 C CA . GLU A 1 190 ? -11.471 -32.872 -35.655 1.00 33.31 190 GLU A CA 1
ATOM 1452 C C . GLU A 1 190 ? -12.544 -3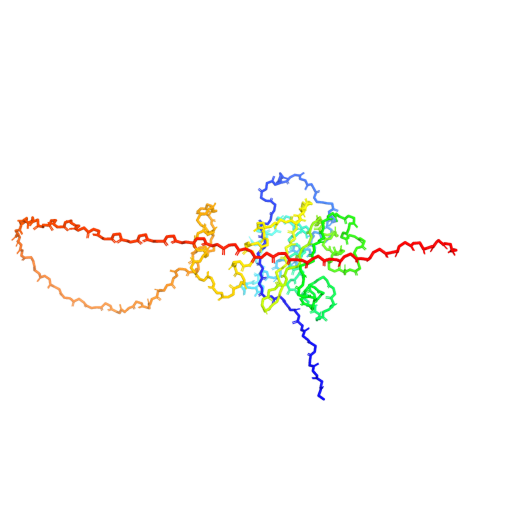2.841 -36.764 1.00 33.31 190 GLU A C 1
ATOM 1454 O O . GLU A 1 190 ? -13.665 -33.333 -36.640 1.00 33.31 190 GLU A O 1
ATOM 1459 N N . ILE A 1 191 ? -12.145 -32.312 -37.925 1.00 34.34 191 ILE A N 1
ATOM 1460 C CA . ILE A 1 191 ? -12.916 -32.280 -39.174 1.00 34.34 191 ILE A CA 1
ATOM 1461 C C . ILE A 1 191 ? -13.030 -33.694 -39.765 1.00 34.34 191 ILE A C 1
ATOM 1463 O O . ILE A 1 191 ? -12.001 -34.314 -40.034 1.00 34.34 191 ILE A O 1
ATOM 1467 N N . GLN A 1 192 ? -14.243 -34.131 -40.141 1.00 32.25 192 GLN A N 1
ATOM 1468 C CA . GLN A 1 192 ? -14.440 -34.878 -41.394 1.00 32.25 192 GLN A CA 1
ATOM 1469 C C . GLN A 1 192 ? -15.869 -34.811 -41.982 1.00 32.25 192 GLN A C 1
ATOM 1471 O O . GLN A 1 192 ? -16.885 -35.061 -41.347 1.00 32.25 192 GLN A O 1
ATOM 1476 N N . THR A 1 193 ? -15.856 -34.439 -43.258 1.00 25.27 193 THR A N 1
ATOM 1477 C CA . THR A 1 193 ? -16.849 -34.161 -44.306 1.00 25.27 193 THR A CA 1
ATOM 1478 C C . THR A 1 193 ? -17.897 -35.256 -44.580 1.00 25.27 193 THR A C 1
ATOM 1480 O O . THR A 1 193 ? -17.528 -36.427 -44.596 1.00 25.27 193 THR A O 1
ATOM 1483 N N . GLN A 1 194 ? -19.133 -34.874 -44.979 1.00 31.02 194 GLN A N 1
ATOM 1484 C CA . GLN A 1 194 ? -19.823 -35.361 -46.207 1.00 31.02 194 GLN A CA 1
ATOM 1485 C C . GLN A 1 194 ? -21.214 -34.710 -46.500 1.00 31.02 194 GLN A C 1
ATOM 1487 O O . GLN A 1 194 ? -22.179 -34.894 -45.773 1.00 31.02 194 GLN A O 1
ATOM 1492 N N . THR A 1 195 ? -21.260 -33.973 -47.624 1.00 25.05 195 THR A N 1
ATOM 1493 C CA . THR A 1 195 ? -22.237 -33.932 -48.756 1.00 25.05 195 THR A CA 1
ATOM 1494 C C . THR A 1 195 ? -23.777 -33.776 -48.611 1.00 25.05 195 THR A C 1
ATOM 1496 O O . THR A 1 195 ? -24.476 -34.681 -48.187 1.00 25.05 195 THR A O 1
ATOM 1499 N N . GLN A 1 196 ? -24.267 -32.655 -49.185 1.00 28.03 196 GLN A N 1
ATOM 1500 C CA . GLN A 1 196 ? -25.467 -32.392 -50.033 1.00 28.03 196 GLN A CA 1
ATOM 1501 C C . GLN A 1 196 ? -26.832 -33.072 -49.758 1.00 28.03 196 GLN A C 1
ATOM 1503 O O . GLN A 1 196 ? -26.988 -34.270 -49.952 1.00 28.03 196 GLN A O 1
ATOM 1508 N N . THR A 1 197 ? -27.894 -32.264 -49.575 1.00 25.78 197 THR A N 1
ATOM 1509 C CA . THR A 1 197 ? -28.944 -31.954 -50.592 1.00 25.78 197 THR A CA 1
ATOM 1510 C C . THR A 1 197 ? -30.057 -31.041 -50.019 1.00 25.78 197 THR A C 1
ATOM 1512 O O . THR A 1 197 ? -30.540 -31.240 -48.912 1.00 25.78 197 THR A O 1
ATOM 1515 N N . GLN A 1 198 ? -30.460 -30.015 -50.781 1.00 26.48 198 GLN A N 1
ATOM 1516 C CA . GLN A 1 198 ? -31.758 -29.301 -50.692 1.00 26.48 198 GLN A CA 1
ATOM 1517 C C . GLN A 1 198 ? -32.807 -30.084 -51.537 1.00 26.48 198 GLN A C 1
ATOM 1519 O O . GLN A 1 198 ? -32.342 -30.888 -52.350 1.00 26.48 198 GLN A O 1
ATOM 1524 N N . PRO A 1 199 ? -34.153 -29.862 -51.481 1.00 37.06 199 PRO A N 1
ATOM 1525 C CA . PRO A 1 199 ? -34.808 -28.555 -51.271 1.00 37.06 199 PRO A CA 1
ATOM 1526 C C . PRO A 1 199 ? -36.215 -28.526 -50.587 1.00 37.06 199 PRO A C 1
ATOM 1528 O O . PRO A 1 199 ? -36.846 -29.543 -50.334 1.00 37.06 199 PRO A O 1
ATOM 1531 N N . GLN A 1 200 ? -36.727 -27.289 -50.451 1.00 27.70 200 GLN A N 1
ATOM 1532 C CA . GLN A 1 200 ? -38.135 -26.833 -50.552 1.00 27.70 200 GLN A CA 1
ATOM 1533 C C . GLN A 1 200 ? -39.104 -26.781 -49.340 1.00 27.70 200 GLN A C 1
ATOM 1535 O O . GLN A 1 200 ? -39.557 -27.785 -48.813 1.00 27.70 200 GLN A O 1
ATOM 1540 N N . ASN A 1 201 ? -39.527 -25.527 -49.082 1.00 25.47 201 ASN A N 1
ATOM 1541 C CA . ASN A 1 201 ? -40.885 -24.984 -48.871 1.00 25.47 201 ASN A CA 1
ATOM 1542 C C . ASN A 1 201 ? -41.855 -25.623 -47.854 1.00 25.47 201 ASN A C 1
ATOM 1544 O O . ASN A 1 201 ? -42.331 -26.731 -48.070 1.00 25.47 201 ASN A O 1
ATOM 1548 N N . HIS A 1 202 ? -42.334 -24.818 -46.893 1.00 30.00 202 HIS A N 1
ATOM 1549 C CA . HIS A 1 202 ? -43.698 -24.227 -46.825 1.00 30.00 202 HIS A CA 1
ATOM 1550 C C . HIS A 1 202 ? -43.919 -23.570 -45.441 1.00 30.00 202 HIS A C 1
ATOM 1552 O O . HIS A 1 202 ? -43.630 -24.160 -44.409 1.00 30.00 202 HIS A O 1
ATOM 1558 N N . GLN A 1 203 ? -44.223 -22.267 -45.430 1.00 27.09 203 GLN A N 1
ATOM 1559 C CA . GLN A 1 203 ? -45.479 -21.643 -44.967 1.00 27.09 203 GLN A CA 1
ATOM 1560 C C . GLN A 1 203 ? -45.898 -21.853 -43.494 1.00 27.09 203 GLN A C 1
ATOM 1562 O O . GLN A 1 203 ? -46.343 -22.914 -43.083 1.00 27.09 203 GLN A O 1
ATOM 1567 N N . SER A 1 204 ? -45.802 -20.739 -42.759 1.00 28.27 204 SER A N 1
ATOM 1568 C CA . SER A 1 204 ? -46.820 -20.075 -41.924 1.00 28.27 204 SER A CA 1
ATOM 1569 C C . SER A 1 204 ? -48.006 -20.878 -41.371 1.00 28.27 204 SER A C 1
ATOM 1571 O O . SER A 1 204 ? -48.772 -21.412 -42.163 1.00 28.27 204 SER A O 1
ATOM 1573 N N . GLN A 1 205 ? -48.265 -20.744 -40.056 1.00 31.05 205 GLN A N 1
ATOM 1574 C CA . GLN A 1 205 ? -49.542 -20.318 -39.417 1.00 31.05 205 GLN A CA 1
ATOM 1575 C C . GLN A 1 205 ? -49.532 -20.657 -37.905 1.00 31.05 205 GLN A C 1
ATOM 1577 O O . GLN A 1 205 ? -49.291 -21.791 -37.522 1.00 31.05 205 GLN A O 1
ATOM 1582 N N . THR A 1 206 ? -49.452 -19.653 -37.020 1.00 25.83 206 THR A N 1
ATOM 1583 C CA . THR A 1 206 ? -50.536 -18.974 -36.260 1.00 25.83 206 THR A CA 1
ATOM 1584 C C . THR A 1 206 ? -51.011 -19.659 -34.972 1.00 25.83 206 THR A C 1
ATOM 1586 O O . THR A 1 206 ? -51.484 -20.784 -34.994 1.00 25.83 206 THR A O 1
ATOM 1589 N N . GLN A 1 207 ? -51.027 -18.831 -33.913 1.00 28.06 207 GLN A N 1
ATOM 1590 C CA . GLN A 1 207 ? -52.021 -18.747 -32.830 1.00 28.06 207 GLN A CA 1
ATOM 1591 C C . GLN A 1 207 ? -52.099 -19.891 -31.798 1.00 28.06 207 GLN A C 1
ATOM 1593 O O . GLN A 1 207 ? -52.602 -20.971 -32.072 1.00 28.06 207 GLN A O 1
ATOM 1598 N N . ASN A 1 208 ? -51.810 -19.578 -30.529 1.00 29.50 208 ASN A N 1
ATOM 1599 C CA . ASN A 1 208 ? -52.874 -19.093 -29.640 1.00 29.50 208 ASN A CA 1
ATOM 1600 C C . ASN A 1 208 ? -52.350 -18.561 -28.296 1.00 29.50 208 ASN A C 1
ATOM 1602 O O . ASN A 1 208 ? -51.583 -19.208 -27.590 1.00 29.50 208 ASN A O 1
ATOM 1606 N N . GLN A 1 209 ? -52.834 -17.364 -27.963 1.00 30.67 209 GLN A N 1
ATOM 1607 C CA . GLN A 1 209 ? -52.943 -16.831 -26.609 1.00 30.67 209 GLN A CA 1
ATOM 1608 C C . GLN A 1 209 ? -53.906 -17.700 -25.799 1.00 30.67 209 GLN A C 1
ATOM 1610 O O . GLN A 1 209 ? -54.973 -18.017 -26.316 1.00 30.67 209 GLN A O 1
ATOM 1615 N N . ILE A 1 210 ? -53.617 -17.936 -24.516 1.00 29.95 210 ILE A N 1
ATOM 1616 C CA . ILE A 1 210 ? -54.640 -17.834 -23.465 1.00 29.95 210 ILE A CA 1
ATOM 1617 C C . ILE A 1 210 ? -54.012 -17.140 -22.254 1.00 29.95 210 ILE A C 1
ATOM 1619 O O . ILE A 1 210 ? -52.936 -17.499 -21.781 1.00 29.95 210 ILE A O 1
ATOM 1623 N N . GLN A 1 211 ? -54.715 -16.113 -21.796 1.00 29.34 211 GLN A N 1
ATOM 1624 C CA . GLN A 1 211 ? -54.391 -15.214 -20.705 1.00 29.34 211 GLN A CA 1
ATOM 1625 C C . GLN A 1 211 ? -55.304 -15.543 -19.509 1.00 29.34 211 GLN A C 1
ATOM 1627 O O . GLN A 1 211 ? -56.518 -15.569 -19.687 1.00 29.34 211 GLN A O 1
ATOM 1632 N N . THR A 1 212 ? -54.711 -15.664 -18.306 1.00 35.06 212 THR A N 1
ATOM 1633 C CA . THR A 1 212 ? -55.259 -15.323 -16.954 1.00 35.06 212 THR A CA 1
ATOM 1634 C C . THR A 1 212 ? -56.482 -16.115 -16.413 1.00 35.06 212 THR A C 1
ATOM 1636 O O . THR A 1 212 ? -57.186 -16.714 -17.214 1.00 35.06 212 THR A O 1
ATOM 1639 N N . PRO A 1 213 ? -56.792 -16.140 -15.082 1.00 37.88 213 PRO A N 1
ATOM 1640 C CA . PRO A 1 213 ? -56.521 -15.091 -14.088 1.00 37.88 213 PRO A CA 1
ATOM 1641 C C . PRO A 1 213 ? -56.177 -15.499 -12.634 1.00 37.88 213 PRO A C 1
ATOM 1643 O O . PRO A 1 213 ? -56.093 -16.658 -12.248 1.00 37.88 213 PRO A O 1
ATOM 1646 N N . GLN A 1 214 ? -55.956 -14.427 -11.869 1.00 32.31 214 GLN A N 1
ATOM 1647 C CA . GLN A 1 214 ? -55.639 -14.243 -10.452 1.00 32.31 214 GLN A CA 1
ATOM 1648 C C . GLN A 1 214 ? -56.451 -15.066 -9.433 1.00 32.31 214 GLN A C 1
ATOM 1650 O O . GLN A 1 214 ? -57.625 -15.372 -9.632 1.00 32.31 214 GLN A O 1
ATOM 1655 N N . SER A 1 215 ? -55.879 -15.217 -8.233 1.00 31.41 215 SER A N 1
ATOM 1656 C CA . SER A 1 215 ? -56.646 -15.120 -6.984 1.00 31.41 215 SER A CA 1
ATOM 1657 C C . SER A 1 215 ? -55.844 -14.443 -5.871 1.00 31.41 215 SER A C 1
ATOM 1659 O O . SER A 1 215 ? -54.726 -14.832 -5.547 1.00 31.41 215 SER A O 1
ATOM 1661 N N . ASN A 1 216 ? -56.471 -13.400 -5.326 1.00 29.92 216 ASN A N 1
ATOM 1662 C CA . ASN A 1 216 ? -56.142 -12.676 -4.102 1.00 29.92 216 ASN A CA 1
ATOM 1663 C C . ASN A 1 216 ? -56.217 -13.584 -2.866 1.00 29.92 216 ASN A C 1
ATOM 1665 O O . ASN A 1 216 ? -57.112 -14.421 -2.780 1.00 29.92 216 ASN A O 1
ATOM 1669 N N . ASN A 1 217 ? -55.422 -13.271 -1.838 1.00 29.58 217 ASN A N 1
ATOM 1670 C CA . ASN A 1 217 ? -55.964 -13.180 -0.480 1.00 29.58 217 ASN A CA 1
ATOM 1671 C C . ASN A 1 217 ? -55.128 -12.246 0.411 1.00 29.58 217 ASN A C 1
ATOM 1673 O O . ASN A 1 217 ? -53.95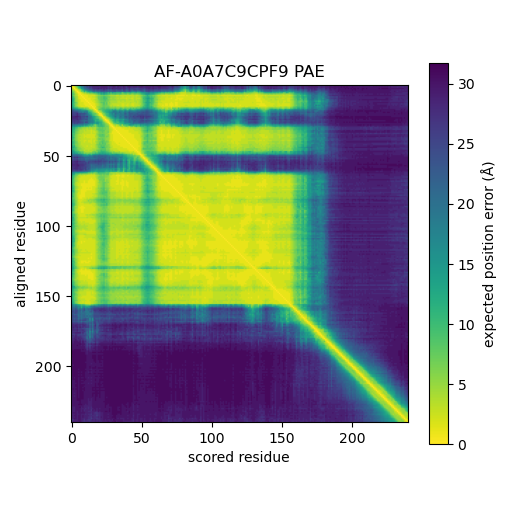6 -12.491 0.680 1.00 29.58 217 ASN A O 1
ATOM 1677 N N . ASN A 1 218 ? -55.787 -11.183 0.877 1.00 30.86 218 ASN A N 1
ATOM 1678 C CA . ASN A 1 218 ? -55.387 -10.345 2.005 1.00 30.86 218 ASN A CA 1
ATOM 1679 C C . ASN A 1 218 ? -55.703 -11.069 3.323 1.00 30.86 218 ASN A C 1
ATOM 1681 O O . ASN A 1 218 ? -56.739 -11.725 3.410 1.00 30.86 218 ASN A O 1
ATOM 1685 N N . ASN A 1 219 ? -54.914 -10.828 4.375 1.00 31.61 219 ASN A N 1
ATOM 1686 C CA . ASN A 1 219 ? -55.479 -10.504 5.690 1.00 31.61 219 ASN A CA 1
ATOM 1687 C C . ASN A 1 219 ? -54.460 -9.835 6.629 1.00 31.61 219 ASN A C 1
ATOM 1689 O O . ASN A 1 219 ? -53.374 -10.350 6.879 1.00 31.61 219 ASN A O 1
ATOM 1693 N N . ASN A 1 220 ? -54.883 -8.686 7.160 1.00 32.41 220 ASN A N 1
ATOM 1694 C CA . ASN A 1 220 ? -54.325 -7.952 8.295 1.00 32.41 220 ASN A CA 1
ATOM 1695 C C . ASN A 1 220 ? -54.596 -8.684 9.623 1.00 32.41 220 ASN A C 1
ATOM 1697 O O . ASN A 1 220 ? -55.645 -9.312 9.754 1.00 32.41 220 ASN A O 1
ATOM 1701 N N . ASN A 1 221 ? -53.760 -8.456 10.648 1.00 31.34 221 ASN A N 1
ATOM 1702 C CA . ASN A 1 221 ? -54.247 -7.917 11.931 1.00 31.34 221 ASN A CA 1
ATOM 1703 C C . ASN A 1 221 ? 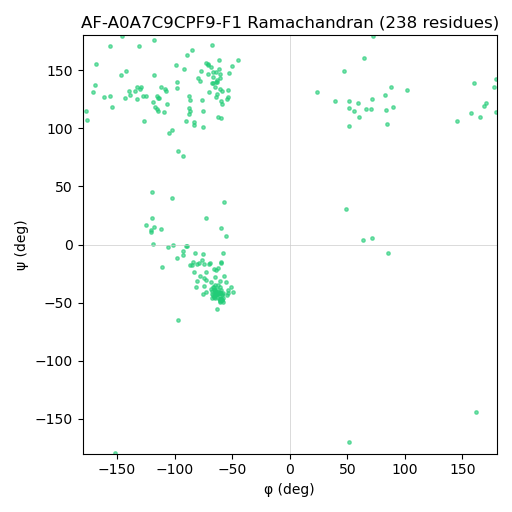-53.134 -7.470 12.901 1.00 31.34 221 ASN A C 1
ATOM 1705 O O . ASN A 1 221 ? -52.142 -8.160 13.116 1.00 31.34 221 ASN A O 1
ATOM 1709 N N . ASN A 1 222 ? -53.388 -6.307 13.510 1.00 33.44 222 ASN A N 1
ATOM 1710 C CA . ASN A 1 222 ? -52.712 -5.677 14.649 1.00 33.44 222 ASN A CA 1
ATOM 1711 C C . ASN A 1 222 ? -53.017 -6.387 15.987 1.00 33.44 222 ASN A C 1
ATOM 1713 O O . ASN A 1 222 ? -54.113 -6.927 16.133 1.00 33.44 222 ASN A O 1
ATOM 1717 N N . ASN A 1 223 ? -52.138 -6.251 16.998 1.00 30.70 223 ASN A N 1
ATOM 1718 C CA . ASN A 1 223 ? -52.425 -5.532 18.267 1.00 30.70 223 ASN A CA 1
ATOM 1719 C C . ASN A 1 223 ? -51.363 -5.738 19.381 1.00 30.70 223 ASN A C 1
ATOM 1721 O O . ASN A 1 223 ? -51.178 -6.842 19.872 1.00 30.70 223 ASN A O 1
ATOM 1725 N N . ASN A 1 224 ? -50.744 -4.620 19.789 1.00 33.25 224 ASN A N 1
ATOM 1726 C CA . ASN A 1 224 ? -50.702 -3.969 21.118 1.00 33.25 224 ASN A CA 1
ATOM 1727 C C . ASN A 1 224 ? -50.428 -4.677 22.473 1.00 33.25 224 ASN A C 1
ATOM 1729 O O . ASN A 1 224 ? -50.956 -5.737 22.788 1.00 33.25 224 ASN A O 1
ATOM 1733 N N . ASN A 1 225 ? -49.814 -3.830 23.330 1.00 31.06 225 ASN A N 1
ATOM 1734 C CA . ASN A 1 225 ? -49.669 -3.779 24.804 1.00 31.06 225 ASN A CA 1
ATOM 1735 C C . ASN A 1 225 ? -48.474 -4.535 25.419 1.00 31.06 225 ASN A C 1
ATOM 1737 O O . ASN A 1 225 ? -48.227 -5.679 25.084 1.00 31.06 225 ASN A O 1
ATOM 1741 N N . GLY A 1 226 ? -47.704 -4.002 26.376 1.00 29.73 226 GLY A N 1
ATOM 1742 C CA . GLY A 1 226 ? -47.763 -2.744 27.127 1.00 29.73 226 GLY A CA 1
ATOM 1743 C C . GLY A 1 226 ? -46.942 -2.852 28.434 1.00 29.73 226 GLY A C 1
ATOM 1744 O O . GLY A 1 226 ? -46.997 -3.875 29.102 1.00 29.73 226 GLY A O 1
ATOM 1745 N N . THR A 1 227 ? -46.210 -1.778 28.759 1.00 31.00 227 THR A N 1
ATOM 1746 C CA . THR A 1 227 ? -45.978 -1.170 30.099 1.00 31.00 227 THR A CA 1
ATOM 1747 C C . THR A 1 227 ? -45.332 -1.942 31.275 1.00 31.00 227 THR A C 1
ATOM 1749 O O . THR A 1 227 ? -45.910 -2.884 31.803 1.00 31.00 227 THR A O 1
ATOM 1752 N N . ASN A 1 228 ? -44.208 -1.401 31.794 1.00 32.16 228 ASN A N 1
ATOM 1753 C CA . ASN A 1 228 ? -43.931 -0.942 33.192 1.00 32.16 228 ASN A CA 1
ATOM 1754 C C . ASN A 1 228 ? -42.398 -0.946 33.446 1.00 32.16 228 ASN A C 1
ATOM 1756 O O . ASN A 1 228 ? -41.769 -1.978 33.276 1.00 32.16 228 ASN A O 1
ATOM 1760 N N . SER A 1 229 ? -41.673 0.167 33.642 1.00 32.78 229 SER A N 1
ATOM 1761 C CA . SER A 1 229 ? -41.669 1.234 34.675 1.00 32.78 229 SER A CA 1
ATOM 1762 C C . SER A 1 229 ? -40.871 0.902 35.956 1.00 32.78 229 SER A C 1
ATOM 1764 O O . SER A 1 229 ? -41.256 0.005 36.698 1.00 32.78 229 SER A O 1
ATOM 1766 N N . SER A 1 230 ? -39.796 1.679 36.201 1.00 36.59 230 SER A N 1
ATOM 1767 C CA . SER A 1 230 ? -39.202 2.195 37.474 1.00 36.59 230 SER A CA 1
ATOM 1768 C C . SER A 1 230 ? -37.656 2.251 37.366 1.00 36.59 230 SER A C 1
ATOM 1770 O O . SER A 1 230 ? -37.025 1.235 37.119 1.00 36.59 230 SER A O 1
ATOM 1772 N N . LYS A 1 231 ? -36.979 3.408 37.228 1.00 35.28 231 LYS A N 1
ATOM 1773 C CA . LYS A 1 231 ? -36.649 4.515 38.169 1.00 35.28 231 LYS A CA 1
ATOM 1774 C C . LYS A 1 231 ? -35.907 4.102 39.452 1.00 35.28 231 LYS A C 1
ATOM 1776 O O . LYS A 1 231 ? -36.527 3.493 40.307 1.00 35.28 231 LYS A O 1
ATOM 1781 N N . LEU A 1 232 ? -34.656 4.578 39.571 1.00 33.91 232 LEU A N 1
ATOM 1782 C CA . LEU A 1 232 ? -33.844 5.026 40.738 1.00 33.91 232 LEU A CA 1
ATOM 1783 C C . LEU A 1 232 ? -32.528 5.545 40.091 1.00 33.91 232 LEU A C 1
ATOM 1785 O O . LEU A 1 232 ? -31.890 4.765 39.398 1.00 33.91 232 LEU A O 1
ATOM 1789 N N . ILE A 1 233 ? -32.140 6.824 39.964 1.00 34.72 233 ILE A N 1
ATOM 1790 C CA . ILE A 1 233 ? -31.913 7.988 40.855 1.00 34.72 233 ILE A CA 1
ATOM 1791 C C . ILE A 1 233 ? -30.998 7.717 42.064 1.00 34.72 233 ILE A C 1
ATOM 1793 O O . ILE A 1 233 ? -31.447 7.146 43.051 1.00 34.72 233 ILE A O 1
ATOM 1797 N N . ASN A 1 234 ? -29.737 8.162 41.946 1.00 31.28 234 ASN A N 1
ATOM 1798 C CA . ASN A 1 234 ? -28.965 9.071 42.831 1.00 31.28 234 ASN A CA 1
ATOM 1799 C C . ASN A 1 234 ? -27.553 9.196 42.201 1.00 31.28 234 ASN A C 1
ATOM 1801 O O . ASN A 1 234 ? -26.948 8.173 41.900 1.00 31.28 234 ASN A O 1
ATOM 1805 N N . SER A 1 235 ? -27.081 10.338 41.688 1.00 35.69 235 SER A N 1
ATOM 1806 C CA . SER A 1 235 ? -26.666 11.612 42.315 1.00 35.69 235 SER A CA 1
ATOM 1807 C C . SER A 1 235 ? -25.419 11.519 43.215 1.00 35.69 235 SER A C 1
ATOM 1809 O O . SER A 1 235 ? -25.463 10.900 44.273 1.00 35.69 235 SER A O 1
ATOM 1811 N N . ASP A 1 236 ? -24.389 12.244 42.759 1.00 34.84 236 ASP A N 1
ATOM 1812 C CA . ASP A 1 236 ? -23.315 12.948 43.479 1.00 34.84 236 ASP A CA 1
ATOM 1813 C C . ASP A 1 236 ? -22.205 12.145 44.190 1.00 34.84 236 ASP A C 1
ATOM 1815 O O . ASP A 1 236 ? -22.449 11.340 45.081 1.00 34.84 236 ASP A O 1
ATOM 1819 N N . VAL A 1 237 ? -20.935 12.433 43.870 1.00 38.03 237 VAL A N 1
ATOM 1820 C CA . VAL A 1 237 ? -20.123 13.463 44.558 1.00 38.03 237 VAL A CA 1
ATOM 1821 C C . VAL A 1 237 ? -18.704 13.518 43.956 1.00 38.03 237 VAL A C 1
ATOM 1823 O O . VAL A 1 237 ? -18.104 12.527 43.554 1.00 38.03 237 VAL A O 1
ATOM 1826 N N . GLU A 1 238 ? -18.230 14.753 43.895 1.00 36.28 238 GLU A N 1
ATOM 1827 C CA . GLU A 1 238 ? -16.992 15.341 43.395 1.00 36.28 238 GLU A CA 1
ATOM 1828 C C . GLU A 1 238 ? -15.706 14.975 44.177 1.00 36.28 238 GLU A C 1
ATOM 1830 O O . GLU A 1 238 ? -15.745 14.514 45.316 1.00 36.28 238 GLU A O 1
ATOM 1835 N N . SER A 1 239 ? -14.572 15.390 43.594 1.00 38.78 239 SER A N 1
ATOM 1836 C CA . SER A 1 239 ? -13.290 15.798 44.210 1.00 38.78 239 SER A CA 1
ATOM 1837 C C . SER A 1 239 ? -12.232 14.747 44.601 1.00 38.78 239 SER A C 1
ATOM 1839 O O . SER A 1 239 ? -12.261 14.155 45.678 1.00 38.78 239 SER A O 1
ATOM 1841 N N . LYS A 1 240 ? -11.172 14.650 43.785 1.00 42.69 240 LYS A N 1
ATOM 1842 C CA . LYS A 1 240 ? -9.877 15.328 44.007 1.00 42.69 240 LYS A CA 1
ATOM 1843 C C . LYS A 1 240 ? -8.993 15.266 42.765 1.00 42.69 240 LYS A C 1
ATOM 1845 O O . LYS A 1 240 ? -9.085 14.254 42.041 1.00 42.69 240 LYS A O 1
#